Protein AF-A0AAE0HHA0-F1 (afdb_monomer_lite)

pLDDT: mean 81.24, std 19.61, range [31.59, 98.75]

InterPro domains:
  IPR058334 Domain of unknown function DUF8021 [PF26061] (193-308)

Radius of gyration: 25.65 Å; chains: 1; bounding box: 75×107×53 Å

Secondary structure (DSSP, 8-state):
-----PPPPPP------PPP--------PPPHHHHHHHHHHHHHHHHH----GGG--GGG--TT-EEEETTEEE----TTS-----SSSSS--TTSS-EEEEEEEEEEETTTTEEEEEEEEEETTTTTTTPPPEEEEEEEEEEEETTTEEEEEEEEEEEEETTBTTB-TT--HHHHHHHHHTS--PPPPTTTPPPHHHHHHHHHHHHHHHTT--PPPSSS-SSS----EEEEEEEEETTEEE--STT--TTTT----SS---EEEEEEEEETTTTEEEEEEEEGGGTTEEEEEEEEEETTEEEEEEEEEPPPPP----

Sequence (318 aa):
MHRLITPLTLPLLILLLHPLPTHAQQQQRCQWATLRSATDSVLETLQTGLRSTTTLPAIFSSPDLAYTYNGTPLPLPLAGSGSAANSSGSGSSVLAAPLAISVAHSVVDQDRCAAFIKAVGYPAEEAQTAGGVVVVGAQVWYNYTASVGATVRRMDVVVAAEGGWNMPVGLDGEVLVGLVEGEDWGALSRAVQDGRAVLEGVAGGYLDLLGGGSGGDGDGGGNGTGVVWGRPCARLEGSVYTAVGETESCEMGLEISENGEGITERQFVVDESVGSVSVLARDGRHGGSPTLFEFRVVKGALRYVHQFAAKALAETDD

Structure (mmCIF, N/CA/C/O backbone):
data_AF-A0AAE0HHA0-F1
#
_entry.id   AF-A0AAE0HHA0-F1
#
loop_
_atom_site.group_PDB
_atom_site.id
_atom_site.type_symbol
_atom_site.label_atom_id
_atom_site.label_alt_id
_atom_site.label_comp_id
_atom_site.label_asym_id
_atom_site.label_entity_id
_atom_site.label_seq_id
_atom_site.pdbx_PDB_ins_code
_atom_site.Cartn_x
_atom_site.Cartn_y
_atom_site.Cartn_z
_atom_site.occupancy
_atom_site.B_iso_or_equiv
_atom_site.auth_seq_id
_atom_site.auth_comp_id
_atom_site.auth_asym_id
_atom_site.auth_atom_id
_atom_site.pdbx_PDB_model_num
ATOM 1 N N . MET A 1 1 ? 54.498 -79.065 28.495 1.00 46.72 1 MET A N 1
ATOM 2 C CA . MET A 1 1 ? 54.681 -77.627 28.205 1.00 46.72 1 MET A CA 1
ATOM 3 C C . MET A 1 1 ? 53.349 -77.075 27.711 1.00 46.72 1 MET A C 1
ATOM 5 O O . MET A 1 1 ? 53.060 -77.169 26.530 1.00 46.72 1 MET A O 1
ATOM 9 N N . HIS A 1 2 ? 52.496 -76.611 28.628 1.00 40.56 2 HIS A N 1
ATOM 10 C CA . HIS A 1 2 ? 51.183 -76.036 28.316 1.00 40.56 2 HIS A CA 1
ATOM 11 C C . HIS A 1 2 ? 51.329 -74.510 28.286 1.00 40.56 2 HIS A C 1
ATOM 13 O O . HIS A 1 2 ? 51.639 -73.916 29.316 1.00 40.56 2 HIS A O 1
ATOM 19 N N . ARG A 1 3 ? 51.166 -73.881 27.116 1.00 49.28 3 ARG A N 1
ATOM 20 C CA . ARG A 1 3 ? 51.086 -72.417 26.996 1.00 49.28 3 ARG A CA 1
ATOM 21 C C . ARG A 1 3 ? 49.617 -72.004 26.943 1.00 49.28 3 ARG A C 1
ATOM 23 O O . ARG A 1 3 ? 48.905 -72.378 26.018 1.00 49.28 3 ARG A O 1
ATOM 30 N N . LEU A 1 4 ? 49.202 -71.257 27.964 1.00 46.34 4 LEU A N 1
ATOM 31 C CA . LEU A 1 4 ? 47.932 -70.541 28.044 1.00 46.34 4 LEU A CA 1
ATOM 32 C C . LEU A 1 4 ? 47.894 -69.419 26.995 1.00 46.34 4 LEU A C 1
ATOM 34 O O . LEU A 1 4 ? 48.856 -68.662 26.872 1.00 46.34 4 LEU A O 1
ATOM 38 N N . ILE A 1 5 ? 46.776 -69.307 26.278 1.00 58.56 5 ILE A N 1
ATOM 39 C CA . ILE A 1 5 ? 46.435 -68.165 25.422 1.00 58.56 5 ILE A CA 1
ATOM 40 C C . ILE A 1 5 ? 45.355 -67.371 26.162 1.00 58.56 5 ILE A C 1
ATOM 42 O O . ILE A 1 5 ? 44.269 -67.884 26.423 1.00 58.56 5 ILE A O 1
ATOM 46 N N . THR A 1 6 ? 45.678 -66.138 26.540 1.00 52.06 6 THR A N 1
ATOM 47 C CA . THR A 1 6 ? 44.767 -65.150 27.131 1.00 52.06 6 THR A CA 1
ATOM 48 C C . THR A 1 6 ? 43.892 -64.508 26.044 1.00 52.06 6 THR A C 1
ATOM 50 O O . THR A 1 6 ? 44.420 -64.160 24.986 1.00 52.06 6 THR A O 1
ATOM 53 N N . PRO A 1 7 ? 42.579 -64.306 26.269 1.00 53.81 7 PRO A N 1
ATOM 54 C CA . PRO A 1 7 ? 41.719 -63.601 25.325 1.00 53.81 7 PRO A CA 1
ATOM 55 C C . PRO A 1 7 ? 41.860 -62.077 25.466 1.00 53.81 7 PRO A C 1
ATOM 57 O O . PRO A 1 7 ? 41.869 -61.527 26.567 1.00 53.81 7 PRO A O 1
ATOM 60 N N . LEU A 1 8 ? 41.963 -61.414 24.316 1.00 55.28 8 LEU A N 1
ATOM 61 C CA . LEU A 1 8 ? 42.028 -59.967 24.136 1.00 55.28 8 LEU A CA 1
ATOM 62 C C . LEU A 1 8 ? 40.626 -59.361 24.334 1.00 55.28 8 LEU A C 1
ATOM 64 O O . LEU A 1 8 ? 39.701 -59.687 23.591 1.00 55.28 8 LEU A O 1
ATOM 68 N N . THR A 1 9 ? 40.452 -58.495 25.330 1.00 52.69 9 THR A N 1
ATOM 69 C CA . THR A 1 9 ? 39.213 -57.739 25.558 1.00 52.69 9 THR A CA 1
ATOM 70 C C . THR A 1 9 ? 39.177 -56.493 24.669 1.00 52.69 9 THR A C 1
ATOM 72 O O . THR A 1 9 ? 40.051 -55.632 24.739 1.00 52.69 9 THR A O 1
ATOM 75 N N . LEU A 1 10 ? 38.155 -56.401 23.816 1.00 49.53 10 LEU A N 1
ATOM 76 C CA . LEU A 1 10 ? 37.871 -55.240 22.969 1.00 49.53 10 LEU A CA 1
ATOM 77 C C . LEU A 1 10 ? 37.098 -54.186 23.793 1.00 49.53 10 LEU A C 1
ATOM 79 O O . LEU A 1 10 ? 36.121 -54.557 24.448 1.00 49.53 10 LEU A O 1
ATOM 83 N N . PRO A 1 11 ? 37.477 -52.894 23.789 1.00 52.50 11 PRO A N 1
ATOM 84 C CA . PRO A 1 11 ? 36.736 -51.873 24.519 1.00 52.50 11 PRO A CA 1
ATOM 85 C C . PRO A 1 11 ? 35.438 -51.516 23.781 1.00 52.50 11 PRO A C 1
ATOM 87 O O . PRO A 1 11 ? 35.431 -51.241 22.582 1.00 52.50 11 PRO A O 1
ATOM 90 N N . LEU A 1 12 ? 34.332 -51.522 24.525 1.00 51.28 12 LEU A N 1
ATOM 91 C CA . LEU A 1 12 ? 32.999 -51.138 24.068 1.00 51.28 12 LEU A CA 1
ATOM 92 C C . LEU A 1 12 ? 32.941 -49.606 23.904 1.00 51.28 12 LEU A C 1
ATOM 94 O O . LEU A 1 12 ? 32.923 -48.870 24.890 1.00 51.28 12 LEU A O 1
ATOM 98 N N . LEU A 1 13 ? 32.943 -49.123 22.661 1.00 49.16 13 LEU A N 1
ATOM 99 C CA . LEU A 1 13 ? 32.785 -47.705 22.331 1.00 49.16 13 LEU A CA 1
ATOM 100 C C . LEU A 1 13 ? 31.301 -47.319 22.484 1.00 49.16 13 LEU A C 1
ATOM 102 O O . LEU A 1 13 ? 30.467 -47.686 21.657 1.00 49.16 13 LEU A O 1
ATOM 106 N N . ILE A 1 14 ? 30.958 -46.609 23.560 1.00 54.38 14 ILE A N 1
ATOM 107 C CA . ILE A 1 14 ? 29.605 -46.082 23.789 1.00 54.38 14 ILE A CA 1
ATOM 108 C C . ILE A 1 14 ? 29.403 -44.865 22.873 1.00 54.38 14 ILE A C 1
ATOM 110 O O . ILE A 1 14 ? 29.933 -43.785 23.127 1.00 54.38 14 ILE A O 1
ATOM 114 N N . LEU A 1 15 ? 28.642 -45.047 21.792 1.00 53.19 15 LEU A N 1
ATOM 115 C CA . LEU A 1 15 ? 28.141 -43.967 20.940 1.00 53.19 15 LEU A CA 1
ATOM 116 C C . LEU A 1 15 ? 27.105 -43.144 21.724 1.00 53.19 15 LEU A C 1
ATOM 118 O O . LEU A 1 15 ? 25.979 -43.587 21.945 1.00 53.19 15 LEU A O 1
ATOM 122 N N . LEU A 1 16 ? 27.491 -41.938 22.143 1.00 55.50 16 LEU A N 1
ATOM 123 C CA . LEU A 1 16 ? 26.578 -40.921 22.666 1.00 55.50 16 LEU A CA 1
ATOM 124 C C . LEU A 1 16 ? 25.669 -40.433 21.525 1.00 55.50 16 LEU A C 1
ATOM 126 O O . LEU A 1 16 ? 26.039 -39.551 20.747 1.00 55.50 16 LEU A O 1
ATOM 130 N N . LEU A 1 17 ? 24.479 -41.026 21.417 1.00 52.91 17 LEU A N 1
ATOM 131 C CA . LEU A 1 17 ? 23.370 -40.511 20.613 1.00 52.91 17 LEU A CA 1
ATOM 132 C C . LEU A 1 17 ? 22.975 -39.138 21.167 1.00 52.91 17 LEU A C 1
ATOM 134 O O . LEU A 1 17 ? 22.308 -39.036 22.194 1.00 52.91 17 LEU A O 1
ATOM 138 N N . HIS A 1 18 ? 23.419 -38.079 20.496 1.00 51.31 18 HIS A N 1
ATOM 139 C CA . HIS A 1 18 ? 22.927 -36.735 20.760 1.00 51.31 18 HIS A CA 1
ATOM 140 C C . HIS A 1 18 ? 21.478 -36.676 20.257 1.00 51.31 18 HIS A C 1
ATOM 142 O O . HIS A 1 18 ? 21.235 -37.081 19.114 1.00 51.31 18 HIS A O 1
ATOM 148 N N . PRO A 1 19 ? 20.506 -36.221 21.067 1.00 51.19 19 PRO A N 1
ATOM 149 C CA . PRO A 1 19 ? 19.152 -36.024 20.579 1.00 51.19 19 PRO A CA 1
ATOM 150 C C . PRO A 1 19 ? 19.197 -35.029 19.416 1.00 51.19 19 PRO A C 1
ATOM 152 O O . PRO A 1 19 ? 19.679 -33.905 19.562 1.00 51.19 19 PRO A O 1
ATOM 155 N N . LEU A 1 20 ? 18.728 -35.473 18.247 1.00 53.22 20 LEU A N 1
ATOM 156 C CA . LEU A 1 20 ? 18.452 -34.601 17.109 1.00 53.22 20 LEU A CA 1
ATOM 157 C C . LEU A 1 20 ? 17.571 -33.442 17.602 1.00 53.22 20 LEU A C 1
ATOM 159 O O . LEU A 1 20 ? 16.625 -33.706 18.350 1.00 53.22 20 LEU A O 1
ATOM 163 N N . PRO A 1 21 ? 17.850 -32.186 17.212 1.00 47.16 21 PRO A N 1
ATOM 164 C CA . PRO A 1 21 ? 17.032 -31.052 17.612 1.00 47.16 21 PRO A CA 1
ATOM 165 C C . PRO A 1 21 ? 15.585 -31.302 17.179 1.00 47.16 21 PRO A C 1
ATOM 167 O O . PRO A 1 21 ? 15.250 -31.331 15.994 1.00 47.16 21 PRO A O 1
ATOM 170 N N . THR A 1 22 ? 14.724 -31.546 18.162 1.00 48.06 22 THR A N 1
ATOM 171 C CA . THR A 1 22 ? 13.291 -31.717 17.975 1.00 48.06 22 THR A CA 1
ATOM 172 C C . THR A 1 22 ? 12.699 -30.387 17.539 1.00 48.06 22 THR A C 1
ATOM 174 O O . THR A 1 22 ? 12.653 -29.449 18.324 1.00 48.06 22 THR A O 1
ATOM 177 N N . HIS A 1 23 ? 12.253 -30.352 16.285 1.00 45.56 23 HIS A N 1
ATOM 178 C CA . HIS A 1 23 ? 11.240 -29.448 15.740 1.00 45.56 23 HIS A CA 1
ATOM 179 C C . HIS A 1 23 ? 11.532 -27.960 15.969 1.00 45.56 23 HIS A C 1
ATOM 181 O O . HIS A 1 23 ? 11.107 -27.361 16.955 1.00 45.56 23 HIS A O 1
ATOM 187 N N . ALA A 1 24 ? 12.163 -27.332 14.971 1.00 47.84 24 ALA A N 1
ATOM 188 C CA . ALA A 1 24 ? 11.900 -25.925 14.705 1.00 47.84 24 ALA A CA 1
ATOM 189 C C . ALA A 1 24 ? 10.375 -25.740 14.734 1.00 47.84 24 ALA A C 1
ATOM 191 O O . ALA A 1 24 ? 9.669 -26.396 13.963 1.00 47.84 24 ALA A O 1
ATOM 192 N N . GLN A 1 25 ? 9.865 -24.931 15.665 1.00 44.22 25 GLN A N 1
ATOM 193 C CA . GLN A 1 25 ? 8.471 -24.512 15.639 1.00 44.22 25 GLN A CA 1
ATOM 194 C C . GLN A 1 25 ? 8.260 -23.826 14.290 1.00 44.22 25 GLN A C 1
ATOM 196 O O . GLN A 1 25 ? 8.660 -22.680 14.106 1.00 44.22 25 GLN A O 1
ATOM 201 N N . GLN A 1 26 ? 7.694 -24.550 13.321 1.00 52.25 26 GLN A N 1
ATOM 202 C CA . GLN A 1 26 ? 7.144 -23.940 12.125 1.00 52.25 26 GLN A CA 1
ATOM 203 C C . GLN A 1 26 ? 6.127 -22.929 12.633 1.00 52.25 26 GLN A C 1
ATOM 205 O O . GLN A 1 26 ? 5.103 -23.307 13.204 1.00 52.25 26 GLN A O 1
ATOM 210 N N . GLN A 1 27 ? 6.467 -21.649 12.503 1.00 59.03 27 GLN A N 1
ATOM 211 C CA . GLN A 1 27 ? 5.572 -20.555 12.821 1.00 59.03 27 GLN A CA 1
ATOM 212 C C . GLN A 1 27 ? 4.271 -20.836 12.067 1.00 59.03 27 GLN A C 1
ATOM 214 O O . GLN A 1 27 ? 4.282 -21.016 10.847 1.00 59.03 27 GLN A O 1
ATOM 219 N N . GLN A 1 28 ? 3.180 -21.031 12.808 1.00 69.94 28 GLN A N 1
ATOM 220 C CA . GLN A 1 28 ? 1.920 -21.454 12.216 1.00 69.94 28 GLN A CA 1
ATOM 221 C C . GLN A 1 28 ? 1.485 -20.382 11.218 1.00 69.94 28 GLN A C 1
ATOM 223 O O . GLN A 1 28 ? 1.172 -19.262 11.618 1.00 69.94 28 GLN A O 1
ATOM 228 N N . ARG A 1 29 ? 1.478 -20.725 9.924 1.00 90.56 29 ARG A N 1
ATOM 229 C CA . ARG A 1 29 ? 0.992 -19.820 8.879 1.00 90.56 29 ARG A CA 1
ATOM 230 C C . ARG A 1 29 ? -0.461 -19.468 9.169 1.00 90.56 29 ARG A C 1
ATOM 232 O O . ARG A 1 29 ? -1.274 -20.345 9.483 1.00 90.56 29 ARG A O 1
ATOM 239 N N . CYS A 1 30 ? -0.787 -18.195 9.032 1.00 94.88 30 CYS A N 1
ATOM 240 C CA . CYS A 1 30 ? -2.150 -17.723 9.145 1.00 94.88 30 CYS A CA 1
ATOM 241 C C . CYS A 1 30 ? -3.027 -18.310 8.034 1.00 94.88 30 CYS A C 1
ATOM 243 O O . CYS A 1 30 ? -2.610 -18.432 6.879 1.00 94.88 30 CYS A O 1
ATOM 245 N N . GLN A 1 31 ? -4.259 -18.692 8.377 1.00 95.12 31 GLN A N 1
ATOM 246 C CA . GLN A 1 31 ? -5.210 -19.185 7.384 1.00 95.12 31 GLN A CA 1
ATOM 247 C C . GLN A 1 31 ? -5.639 -18.044 6.463 1.00 95.12 31 GLN A C 1
ATOM 249 O O . GLN A 1 31 ? -6.138 -17.022 6.930 1.00 95.12 31 GLN A O 1
ATOM 254 N N . TRP A 1 32 ? -5.482 -18.256 5.154 1.00 94.81 32 TRP A N 1
ATOM 255 C CA . TRP A 1 32 ? -5.806 -17.266 4.127 1.00 94.81 32 TRP A CA 1
ATOM 256 C C . TRP A 1 32 ? -7.234 -16.729 4.268 1.00 94.81 32 TRP A C 1
ATOM 258 O O . TRP A 1 32 ? -7.426 -15.521 4.324 1.00 94.81 32 TRP A O 1
ATOM 268 N N . ALA A 1 33 ? -8.225 -17.618 4.410 1.00 95.75 33 ALA A N 1
ATOM 269 C CA . ALA A 1 33 ? -9.634 -17.226 4.506 1.00 95.75 33 ALA A CA 1
ATOM 270 C C . ALA A 1 33 ? -9.917 -16.348 5.735 1.00 95.75 33 ALA A C 1
ATOM 272 O O . ALA A 1 33 ? -10.679 -15.388 5.650 1.00 95.75 33 ALA A O 1
ATOM 273 N N . THR A 1 34 ? -9.264 -16.641 6.862 1.00 96.25 34 THR A N 1
ATOM 274 C CA . THR A 1 34 ? -9.402 -15.859 8.095 1.00 96.25 34 THR A CA 1
ATOM 275 C C . THR A 1 34 ? -8.777 -14.477 7.954 1.00 96.25 34 THR A C 1
ATOM 277 O O . THR A 1 34 ? -9.400 -13.494 8.346 1.00 96.25 34 THR A O 1
ATOM 280 N N . LEU A 1 35 ? -7.575 -14.383 7.368 1.00 96.75 35 LEU A N 1
ATOM 281 C CA . LEU A 1 35 ? -6.959 -13.085 7.083 1.00 96.75 35 LEU A CA 1
ATOM 282 C C . LEU A 1 35 ? -7.813 -12.284 6.108 1.00 96.75 35 LEU A C 1
ATOM 284 O O . LEU A 1 35 ? -8.117 -11.136 6.399 1.00 96.75 35 LEU A O 1
ATOM 288 N N . ARG A 1 36 ? -8.268 -12.902 5.012 1.00 97.12 36 ARG A N 1
ATOM 289 C CA . ARG A 1 36 ? -9.107 -12.245 4.009 1.00 97.12 36 ARG A CA 1
ATOM 290 C C . ARG A 1 36 ? -10.373 -11.669 4.631 1.00 97.12 36 ARG A C 1
ATOM 292 O O . ARG A 1 36 ? -10.630 -10.484 4.466 1.00 97.12 36 ARG A O 1
ATOM 299 N N . SER A 1 37 ? -11.097 -12.469 5.415 1.00 97.19 37 SER A N 1
ATOM 300 C CA . SER A 1 37 ? -12.296 -12.003 6.116 1.00 97.19 37 SER A CA 1
ATOM 301 C C . SER A 1 37 ? -11.998 -10.840 7.067 1.00 97.19 37 SER A C 1
ATOM 303 O O . SER A 1 37 ? -12.781 -9.898 7.128 1.00 97.19 37 SER A O 1
ATOM 305 N N . ALA A 1 38 ? -10.876 -10.871 7.795 1.00 97.31 38 ALA A N 1
ATOM 306 C CA . ALA A 1 38 ? -10.490 -9.773 8.678 1.00 97.31 38 ALA A CA 1
ATOM 307 C C . ALA A 1 38 ? -10.070 -8.513 7.900 1.00 97.31 38 ALA A C 1
ATOM 309 O O . ALA A 1 38 ? -10.363 -7.401 8.330 1.00 97.31 38 ALA A O 1
ATOM 310 N N . THR A 1 39 ? -9.402 -8.665 6.755 1.00 97.94 39 THR A N 1
ATOM 311 C CA . THR A 1 39 ? -9.054 -7.567 5.841 1.00 97.94 39 THR A CA 1
ATOM 312 C C . THR A 1 39 ? -10.301 -6.931 5.233 1.00 97.94 39 THR A C 1
ATOM 314 O O . THR A 1 39 ? -10.390 -5.706 5.199 1.00 97.94 39 THR A O 1
ATOM 317 N N . ASP A 1 40 ? -11.292 -7.731 4.838 1.00 97.44 40 ASP A N 1
ATOM 318 C CA . ASP A 1 40 ? -12.574 -7.235 4.328 1.00 97.44 40 ASP A CA 1
ATOM 319 C C . ASP A 1 40 ? -13.323 -6.425 5.399 1.00 97.44 40 ASP A C 1
ATOM 321 O O . ASP A 1 40 ? -13.837 -5.352 5.101 1.00 97.44 40 ASP A O 1
ATOM 325 N N . SER A 1 41 ? -13.289 -6.848 6.670 1.00 96.69 41 SER A N 1
ATOM 326 C CA . SER A 1 41 ? -13.850 -6.057 7.778 1.00 96.69 41 SER A CA 1
ATOM 327 C C . SER A 1 41 ? -13.122 -4.724 8.014 1.00 96.69 41 SER A C 1
ATOM 329 O O . SER A 1 41 ? -13.752 -3.744 8.415 1.00 96.69 41 SER A O 1
ATOM 331 N N . VAL A 1 42 ? -11.807 -4.645 7.766 1.00 96.44 42 VAL A N 1
ATOM 332 C CA . VAL A 1 42 ? -11.080 -3.359 7.805 1.00 96.44 42 VAL A CA 1
ATOM 333 C C . VAL A 1 42 ? -11.521 -2.461 6.649 1.00 96.44 42 VAL A C 1
ATOM 335 O O . VAL A 1 42 ? -11.752 -1.272 6.860 1.00 96.44 42 VAL A O 1
ATOM 338 N N . LEU A 1 43 ? -11.674 -3.018 5.446 1.00 96.38 43 LEU A N 1
ATOM 339 C CA . LEU A 1 43 ? -12.146 -2.271 4.281 1.00 96.38 43 LEU A CA 1
ATOM 340 C C . LEU A 1 43 ? -13.576 -1.747 4.481 1.00 96.38 43 LEU A C 1
ATOM 342 O O . LEU A 1 43 ? -13.834 -0.575 4.223 1.00 96.38 43 LEU A O 1
ATOM 346 N N . GLU A 1 44 ? -14.479 -2.568 5.018 1.00 94.75 44 GLU A N 1
ATOM 347 C CA . GLU A 1 44 ? -15.833 -2.146 5.396 1.00 94.75 44 GLU A CA 1
ATOM 348 C C . GLU A 1 44 ? -15.789 -1.014 6.432 1.00 94.75 44 GLU A C 1
ATOM 350 O O . GLU A 1 44 ? -16.507 -0.025 6.313 1.00 94.75 44 GLU A O 1
ATOM 355 N N . THR A 1 45 ? -14.871 -1.095 7.400 1.00 92.94 45 THR A N 1
ATOM 356 C CA . THR A 1 45 ? -14.686 -0.032 8.399 1.00 92.94 45 THR A CA 1
ATOM 357 C C . THR A 1 45 ? -14.245 1.288 7.763 1.00 92.94 45 THR A C 1
ATOM 359 O O . THR A 1 45 ? -14.733 2.341 8.173 1.00 92.94 45 THR A O 1
ATOM 362 N N . LEU A 1 46 ? -13.370 1.261 6.749 1.00 91.56 46 LEU A N 1
ATOM 363 C CA . LEU A 1 46 ? -13.021 2.459 5.971 1.00 91.56 46 LEU A CA 1
ATOM 364 C C . LEU A 1 46 ? -14.253 3.029 5.252 1.00 91.56 46 LEU A C 1
ATOM 366 O O . LEU A 1 46 ? -14.441 4.241 5.217 1.00 91.56 46 LEU A O 1
ATOM 370 N N . GLN A 1 47 ? -15.126 2.169 4.722 1.00 91.44 47 GLN A N 1
ATOM 371 C CA . GLN A 1 47 ? -16.338 2.604 4.025 1.00 91.44 47 GLN A CA 1
ATOM 372 C C . GLN A 1 47 ? -17.374 3.226 4.960 1.00 91.44 47 GLN A C 1
ATOM 374 O O . GLN A 1 47 ? -18.038 4.187 4.581 1.00 91.44 47 GLN A O 1
ATOM 379 N N . THR A 1 48 ? -17.537 2.702 6.176 1.00 88.56 48 THR A N 1
ATOM 380 C CA . THR A 1 48 ? -18.612 3.127 7.090 1.00 88.56 48 THR A CA 1
ATOM 381 C C . THR A 1 48 ? -18.180 4.142 8.148 1.00 88.56 48 THR A C 1
ATOM 383 O O . THR A 1 48 ? -19.041 4.822 8.726 1.00 88.56 48 THR A O 1
ATOM 386 N N . GLY A 1 49 ? -16.876 4.224 8.422 1.00 86.62 49 GLY A N 1
ATOM 387 C CA . GLY A 1 49 ? -16.292 4.921 9.567 1.00 86.62 49 GLY A CA 1
ATOM 388 C C . GLY A 1 49 ? -16.555 4.215 10.908 1.00 86.62 49 GLY A C 1
ATOM 389 O O . GLY A 1 49 ? -17.507 3.444 11.064 1.00 86.62 49 GLY A O 1
ATOM 390 N N . LEU A 1 50 ? -15.728 4.511 11.913 1.00 83.00 50 LEU A N 1
ATOM 391 C CA . LEU A 1 50 ? -15.868 4.065 13.300 1.00 83.00 50 LEU A CA 1
ATOM 392 C C . LEU A 1 50 ? -16.757 5.036 14.085 1.00 83.00 50 LEU A C 1
ATOM 394 O O . LEU A 1 50 ? -16.334 6.104 14.524 1.00 83.00 50 LEU A O 1
ATOM 398 N N . ARG A 1 51 ? -18.019 4.645 14.288 1.00 67.62 51 ARG A N 1
ATOM 399 C CA . ARG A 1 51 ? -19.063 5.529 14.839 1.00 67.62 51 ARG A CA 1
ATOM 400 C C . ARG A 1 51 ? -19.366 5.373 16.329 1.00 67.62 51 ARG A C 1
ATOM 402 O O . ARG A 1 51 ? -20.189 6.129 16.830 1.00 67.62 51 ARG A O 1
ATOM 409 N N . SER A 1 52 ? -18.785 4.401 17.035 1.00 67.12 52 SER A N 1
ATOM 410 C CA . SER A 1 52 ? -18.945 4.219 18.491 1.00 67.12 52 SER A CA 1
ATOM 411 C C . SER A 1 52 ? -18.093 3.047 18.995 1.00 67.12 52 SER A C 1
ATOM 413 O O . SER A 1 52 ? -17.872 2.081 18.266 1.00 67.12 52 SER A O 1
ATOM 415 N N . THR A 1 53 ? -17.696 3.070 20.273 1.00 64.56 53 THR A N 1
ATOM 416 C CA . THR A 1 53 ? -17.110 1.910 20.975 1.00 64.56 53 THR A CA 1
ATOM 417 C C . THR A 1 53 ? -18.078 0.737 21.098 1.00 64.56 53 THR A C 1
ATOM 419 O O . THR A 1 53 ? -17.650 -0.412 21.119 1.00 64.56 53 THR A O 1
ATOM 422 N N . THR A 1 54 ? -19.385 1.004 21.152 1.00 65.06 54 THR A N 1
ATOM 423 C CA . THR A 1 54 ? -20.422 -0.039 21.241 1.00 65.06 54 THR A CA 1
ATOM 424 C C . THR A 1 54 ? -20.629 -0.793 19.929 1.00 65.06 54 THR A C 1
ATOM 426 O O . THR A 1 54 ? -21.252 -1.851 19.930 1.00 65.06 54 THR A O 1
ATOM 429 N N . THR A 1 55 ? -20.102 -0.266 18.823 1.00 71.25 55 THR A N 1
ATOM 430 C CA . THR A 1 55 ? -20.180 -0.856 17.481 1.00 71.25 55 THR A CA 1
ATOM 431 C C . THR A 1 55 ? -18.794 -1.126 16.896 1.00 71.25 55 THR A C 1
ATOM 433 O O . THR A 1 55 ? -18.675 -1.272 15.683 1.00 71.25 55 THR A O 1
ATOM 436 N N . LEU A 1 56 ? -17.740 -1.154 17.724 1.00 82.25 56 LEU A N 1
ATOM 437 C CA . LEU A 1 56 ? -16.386 -1.448 17.260 1.00 82.25 56 LEU A CA 1
ATOM 438 C C . LEU A 1 56 ? -16.345 -2.895 16.734 1.00 82.25 56 LEU A C 1
ATOM 440 O O . LEU A 1 56 ? -16.652 -3.814 17.502 1.00 82.25 56 LEU A O 1
ATOM 444 N N . PRO A 1 57 ? -15.979 -3.129 15.459 1.00 89.19 57 PRO A N 1
ATOM 445 C CA . PRO A 1 57 ? -15.891 -4.483 14.933 1.00 89.19 57 PRO A CA 1
ATOM 446 C C . PRO A 1 57 ? -14.930 -5.328 15.771 1.00 89.19 57 PRO A C 1
ATOM 448 O O . PRO A 1 57 ? -13.865 -4.854 16.167 1.00 89.19 57 PRO A O 1
ATOM 451 N N . ALA A 1 58 ? -15.284 -6.593 16.016 1.00 90.38 58 ALA A N 1
ATOM 452 C CA . ALA A 1 58 ? -14.514 -7.487 16.889 1.00 90.38 58 ALA A CA 1
ATOM 453 C C . ALA A 1 58 ? -13.043 -7.635 16.459 1.00 90.38 58 ALA A C 1
ATOM 455 O O . ALA A 1 58 ? -12.174 -7.865 17.293 1.00 90.38 58 ALA A O 1
ATOM 456 N N . ILE A 1 59 ? -12.736 -7.431 15.175 1.00 93.38 59 ILE A N 1
ATOM 457 C CA . ILE A 1 59 ? -11.358 -7.418 14.681 1.00 93.38 59 ILE A CA 1
ATOM 458 C C . ILE A 1 59 ? -10.490 -6.337 15.349 1.00 93.38 59 ILE A C 1
ATOM 460 O O . ILE A 1 59 ? -9.293 -6.541 15.472 1.00 93.38 59 ILE A O 1
ATOM 464 N N . PHE A 1 60 ? -11.051 -5.231 15.844 1.00 92.75 60 PHE A N 1
ATOM 465 C CA . PHE A 1 60 ? -10.317 -4.166 16.542 1.00 92.75 60 PHE A CA 1
ATOM 466 C C . PHE A 1 60 ? -10.267 -4.363 18.068 1.00 92.75 60 PHE A C 1
ATOM 468 O O . PHE A 1 60 ? -9.858 -3.461 18.791 1.00 92.75 60 PHE A O 1
ATOM 475 N N . SER A 1 61 ? -10.664 -5.530 18.590 1.00 90.50 61 SER A N 1
ATOM 476 C CA . SER A 1 61 ? -10.732 -5.781 20.038 1.00 90.50 61 SER A CA 1
ATOM 477 C C . SER A 1 61 ? -9.390 -6.142 20.688 1.00 90.50 61 SER A C 1
ATOM 479 O O . SER A 1 61 ? -9.371 -6.574 21.842 1.00 90.50 61 SER A O 1
ATOM 481 N N . SER A 1 62 ? -8.273 -6.063 19.958 1.00 90.88 62 SER A N 1
ATOM 482 C CA . SER A 1 62 ? -6.956 -6.364 20.524 1.00 90.88 62 SER A CA 1
ATOM 483 C C . SER A 1 62 ? -6.585 -5.307 21.573 1.00 90.88 62 SER A C 1
ATOM 485 O O . SER A 1 62 ? -6.636 -4.117 21.259 1.00 90.88 62 SER A O 1
ATOM 487 N N . PRO A 1 63 ? -6.170 -5.702 22.791 1.00 86.88 63 PRO A N 1
ATOM 488 C CA . PRO A 1 63 ? -5.784 -4.748 23.833 1.00 86.88 63 PRO A CA 1
ATOM 489 C C . PRO A 1 63 ? -4.518 -3.959 23.471 1.00 86.88 63 PRO A C 1
ATOM 491 O O . PRO A 1 63 ? -4.358 -2.827 23.914 1.00 86.88 63 PRO A O 1
ATOM 494 N N . ASP A 1 64 ? -3.658 -4.537 22.630 1.00 87.50 64 ASP A N 1
ATOM 495 C CA . ASP A 1 64 ? -2.378 -3.952 22.218 1.00 87.50 64 ASP A CA 1
ATOM 496 C C . ASP A 1 64 ? -2.452 -3.290 20.833 1.00 87.50 64 ASP A C 1
ATOM 498 O O . ASP A 1 64 ? -1.440 -3.180 20.141 1.00 87.50 64 ASP A O 1
ATOM 502 N N . LEU A 1 65 ? -3.653 -2.924 20.373 1.00 93.75 65 LEU A N 1
ATOM 503 C CA . LEU A 1 65 ? -3.822 -2.335 19.051 1.00 93.75 65 LEU A CA 1
ATOM 504 C C . LEU A 1 65 ? -3.097 -0.986 18.953 1.00 93.75 65 LEU A C 1
ATOM 506 O O . LEU A 1 65 ? -3.476 -0.014 19.603 1.00 93.75 65 LEU A O 1
ATOM 510 N N . ALA A 1 66 ? -2.094 -0.922 18.078 1.00 94.94 66 ALA A N 1
ATOM 511 C CA . ALA A 1 66 ? -1.425 0.314 17.690 1.00 94.94 66 ALA A CA 1
ATOM 512 C C . ALA A 1 66 ? -1.993 0.846 16.368 1.00 94.94 66 ALA A C 1
ATOM 514 O O . ALA A 1 66 ? -2.055 0.116 15.377 1.00 94.94 66 ALA A O 1
ATOM 515 N N . TYR A 1 67 ? -2.386 2.117 16.340 1.00 93.62 67 TYR A N 1
ATOM 516 C CA . TYR A 1 67 ? -2.858 2.782 15.131 1.00 93.62 67 TYR A CA 1
ATOM 517 C C . TYR A 1 67 ? -1.951 3.965 14.791 1.00 93.62 67 TYR A C 1
ATOM 519 O O . TYR A 1 67 ? -1.714 4.837 15.627 1.00 93.62 67 TYR A O 1
ATOM 527 N N . THR A 1 68 ? -1.451 3.990 13.560 1.00 93.00 68 THR A N 1
ATOM 528 C CA . THR A 1 68 ? -0.624 5.075 13.031 1.00 93.00 68 THR A CA 1
ATOM 529 C C . THR A 1 68 ? -1.307 5.644 11.800 1.00 93.00 68 THR A C 1
ATOM 531 O O . THR A 1 68 ? -1.638 4.903 10.877 1.00 93.00 68 THR A O 1
ATOM 534 N N . TYR A 1 69 ? -1.478 6.960 11.751 1.00 90.75 69 TYR A N 1
ATOM 535 C CA . TYR A 1 69 ? -2.036 7.668 10.605 1.00 90.75 69 TYR A CA 1
ATOM 536 C C . TYR A 1 69 ? -1.025 8.689 10.101 1.00 90.75 69 TYR A C 1
ATOM 538 O O . TYR A 1 69 ? -0.590 9.547 10.866 1.00 90.75 69 TYR A O 1
ATOM 546 N N . ASN A 1 70 ? -0.615 8.574 8.837 1.00 91.50 70 ASN A N 1
ATOM 547 C CA . ASN A 1 70 ? 0.424 9.406 8.227 1.00 91.50 70 ASN A CA 1
ATOM 548 C C . ASN A 1 70 ? 1.674 9.517 9.115 1.00 91.50 70 ASN A C 1
ATOM 550 O O . ASN A 1 70 ? 2.249 10.587 9.298 1.00 91.50 70 ASN A O 1
ATOM 554 N N . GLY A 1 71 ? 2.102 8.386 9.688 1.00 90.25 71 GLY A N 1
ATOM 555 C CA . GLY A 1 71 ? 3.297 8.304 10.534 1.00 90.25 71 GLY A CA 1
ATOM 556 C C . GLY A 1 71 ? 3.136 8.866 11.948 1.00 90.25 71 GLY A C 1
ATOM 557 O O . GLY A 1 71 ? 4.098 8.811 12.713 1.00 90.25 71 GLY A O 1
ATOM 558 N N . THR A 1 72 ? 1.954 9.371 12.310 1.00 89.12 72 THR A N 1
ATOM 559 C CA . THR A 1 72 ? 1.621 9.829 13.660 1.00 89.12 72 THR A CA 1
ATOM 560 C C . THR A 1 72 ? 0.831 8.746 14.398 1.00 89.12 72 THR A C 1
ATOM 562 O O . THR A 1 72 ? -0.249 8.365 13.936 1.00 89.12 72 THR A O 1
ATOM 565 N N . PRO A 1 73 ? 1.321 8.236 15.541 1.00 90.44 73 PRO A N 1
ATOM 566 C CA . PRO A 1 73 ? 0.532 7.360 16.399 1.00 90.44 73 PRO A CA 1
ATOM 567 C C . PRO A 1 73 ? -0.708 8.095 16.907 1.00 90.44 73 PRO A C 1
ATOM 569 O O . PRO A 1 73 ? -0.598 9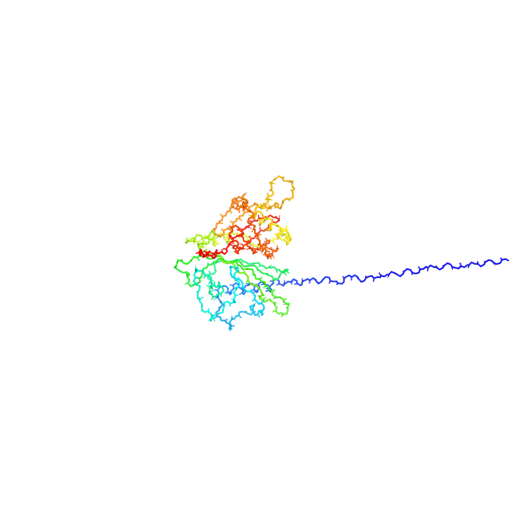.181 17.476 1.00 90.44 73 PRO A O 1
ATOM 572 N N . LEU A 1 74 ? -1.882 7.501 16.719 1.00 85.56 74 LEU A N 1
ATOM 573 C CA . LEU A 1 74 ? -3.156 8.041 17.177 1.00 85.56 74 LEU A CA 1
ATOM 574 C C . LEU A 1 74 ? -3.914 6.974 17.976 1.00 85.56 74 LEU A C 1
ATOM 576 O O . LEU A 1 74 ? -3.781 5.780 17.696 1.00 85.56 74 LEU A O 1
ATOM 580 N N . PRO A 1 75 ? -4.757 7.366 18.946 1.00 84.25 75 PRO A N 1
ATOM 581 C CA . PRO A 1 75 ? -5.783 6.454 19.429 1.00 84.25 75 PRO A CA 1
ATOM 582 C C . PRO A 1 75 ? -6.708 6.066 18.265 1.00 84.25 75 PRO A C 1
ATOM 584 O O . PRO A 1 75 ? -6.865 6.827 17.304 1.00 84.25 75 PRO A O 1
ATOM 587 N N . LEU A 1 76 ? -7.361 4.903 18.354 1.00 80.75 76 LEU A N 1
ATOM 588 C CA . LEU A 1 76 ? -8.444 4.600 17.421 1.00 80.75 76 LEU A CA 1
ATOM 589 C C . LEU A 1 76 ? -9.491 5.718 17.494 1.00 80.75 76 LEU A C 1
ATOM 591 O O . LEU A 1 76 ? -9.915 6.069 18.601 1.00 80.75 76 LEU A O 1
ATOM 595 N N . PRO A 1 77 ? -9.919 6.277 16.350 1.00 69.50 77 PRO A N 1
ATOM 596 C CA . PRO A 1 77 ? -10.981 7.261 16.357 1.00 69.50 77 PRO A CA 1
ATOM 597 C C . PRO A 1 77 ? -12.263 6.560 16.798 1.00 69.50 77 PRO A C 1
ATOM 599 O O . PRO A 1 77 ? -12.762 5.646 16.145 1.00 69.50 77 PRO A O 1
ATOM 602 N N . LEU A 1 78 ? -12.770 6.968 17.952 1.00 63.72 78 LEU A N 1
ATOM 603 C CA . LEU A 1 78 ? -14.033 6.510 18.500 1.00 63.72 78 LEU A CA 1
ATOM 604 C C . LEU A 1 78 ? -14.937 7.735 18.561 1.00 63.72 78 LEU A C 1
ATOM 606 O O . LEU A 1 78 ? -14.527 8.778 19.078 1.00 63.72 78 LEU A O 1
ATOM 610 N N . ALA A 1 79 ? -16.155 7.637 18.024 1.00 49.56 79 ALA A N 1
ATOM 611 C CA . ALA A 1 79 ? -17.090 8.755 18.078 1.00 49.56 79 ALA A CA 1
ATOM 612 C C . ALA A 1 79 ? -17.304 9.189 19.536 1.00 49.56 79 ALA A C 1
ATOM 614 O O . ALA A 1 79 ? -17.776 8.417 20.371 1.00 49.56 79 ALA A O 1
ATOM 615 N N . GLY A 1 80 ? -16.891 10.419 19.839 1.00 47.34 80 GLY A N 1
ATOM 616 C CA . GLY A 1 80 ? -16.860 10.959 21.196 1.00 47.34 80 GLY A CA 1
ATOM 617 C C . GLY A 1 80 ? -15.685 11.905 21.453 1.00 47.34 80 GLY A C 1
ATOM 618 O O . GLY A 1 80 ? -15.833 12.830 22.246 1.00 47.34 80 GLY A O 1
ATOM 619 N N . SER A 1 81 ? -14.558 11.758 20.742 1.00 45.88 81 SER A N 1
ATOM 620 C CA . SER A 1 81 ? -13.514 12.793 20.690 1.00 45.88 81 SER A CA 1
ATOM 621 C C . SER A 1 81 ? -13.709 13.630 19.427 1.00 45.88 81 SER A C 1
ATOM 623 O O . SER A 1 81 ? -13.324 13.220 18.336 1.00 45.88 81 SER A O 1
ATOM 625 N N . GLY A 1 82 ? -14.410 14.755 19.553 1.00 40.19 82 GLY A N 1
ATOM 626 C CA . GLY A 1 82 ? -14.826 15.575 18.417 1.00 40.19 82 GLY A CA 1
ATOM 627 C C . GLY A 1 82 ? -13.682 15.980 17.482 1.00 40.19 82 GLY A C 1
ATOM 628 O O . GLY A 1 82 ? -12.714 16.600 17.903 1.00 40.19 82 GLY A O 1
ATOM 629 N N . SER A 1 83 ? -13.816 15.640 16.205 1.00 38.72 83 SER A N 1
ATOM 630 C CA . SER A 1 83 ? -13.648 16.527 15.044 1.00 38.72 83 SER A CA 1
ATOM 631 C C . SER A 1 83 ? -13.836 15.684 13.781 1.00 38.72 83 SER A C 1
ATOM 633 O O . SER A 1 83 ? -13.094 14.738 13.527 1.00 38.72 83 SER A O 1
ATOM 635 N N . ALA A 1 84 ? -14.889 16.005 13.027 1.00 41.97 84 ALA A N 1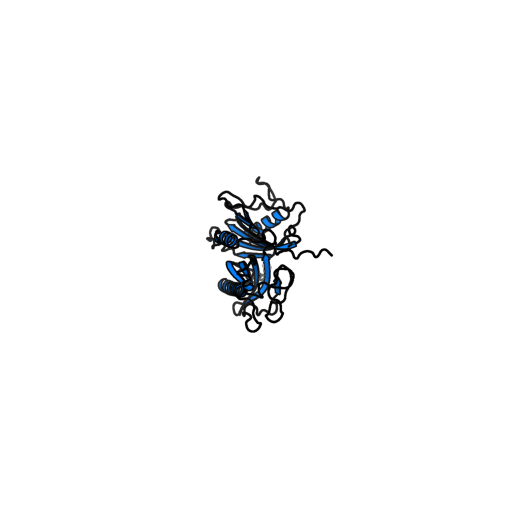
ATOM 636 C CA . ALA A 1 84 ? -15.055 15.553 11.653 1.00 41.97 84 ALA A CA 1
ATOM 637 C C . ALA A 1 84 ? -13.835 15.986 10.826 1.00 41.97 84 ALA A C 1
ATOM 639 O O . ALA A 1 84 ? -13.174 16.973 11.164 1.00 41.97 84 ALA A O 1
ATOM 640 N N . ALA A 1 85 ? -13.531 15.212 9.785 1.00 42.91 85 ALA A N 1
ATOM 641 C CA . ALA A 1 85 ? -12.421 15.438 8.875 1.00 42.91 85 ALA A CA 1
ATOM 642 C C . ALA A 1 85 ? -12.386 16.903 8.419 1.00 42.91 85 ALA A C 1
ATOM 644 O O . ALA A 1 85 ? -13.269 17.354 7.702 1.00 42.91 85 ALA A O 1
ATOM 645 N N . ASN A 1 86 ? -11.377 17.648 8.869 1.00 39.00 86 ASN A N 1
ATOM 646 C CA . ASN A 1 86 ? -11.043 18.935 8.283 1.00 39.00 86 ASN A CA 1
ATOM 647 C C . ASN A 1 86 ? -9.707 18.741 7.570 1.00 39.00 86 ASN A C 1
ATOM 649 O O . ASN A 1 86 ? -8.709 18.338 8.174 1.00 39.00 86 ASN A O 1
ATOM 653 N N . SER A 1 87 ? -9.741 18.955 6.263 1.00 44.16 87 SER A N 1
ATOM 654 C CA . SER A 1 87 ? -8.789 18.565 5.222 1.00 44.16 87 SER A CA 1
ATOM 655 C C . SER A 1 87 ? -7.464 19.350 5.230 1.00 44.16 87 SER A C 1
ATOM 657 O O . SER A 1 87 ? -6.846 19.592 4.192 1.00 44.16 87 SER A O 1
ATOM 659 N N . SER A 1 88 ? -6.955 19.710 6.410 1.00 37.59 88 SER A N 1
ATOM 660 C CA . SER A 1 88 ? -5.674 20.409 6.555 1.00 37.59 88 SER A CA 1
ATOM 661 C C . SER A 1 88 ? -5.171 20.392 8.005 1.00 37.59 88 SER A C 1
ATOM 663 O O . SER A 1 88 ? -5.533 21.258 8.797 1.00 37.59 88 SER A O 1
ATOM 665 N N . GLY A 1 89 ? -4.298 19.437 8.341 1.00 36.69 89 GLY A N 1
ATOM 666 C CA . GLY A 1 89 ? -3.466 19.478 9.553 1.00 36.69 89 GLY A CA 1
ATOM 667 C C . GLY A 1 89 ? -3.906 18.553 10.695 1.00 36.69 89 GLY A C 1
ATOM 668 O O . GLY A 1 89 ? -5.024 18.639 11.185 1.00 36.69 89 GLY A O 1
ATOM 669 N N . SER A 1 90 ? -2.988 17.667 11.102 1.00 37.81 90 SER A N 1
ATOM 670 C CA . SER A 1 90 ? -2.874 17.007 12.417 1.00 37.81 90 SER A CA 1
ATOM 671 C C . SER A 1 90 ? -4.171 16.847 13.234 1.00 37.81 90 SER A C 1
ATOM 673 O O . SER A 1 90 ? -4.477 17.676 14.088 1.00 37.81 90 SER A O 1
ATOM 675 N N . GLY A 1 91 ? -4.912 15.746 13.039 1.00 47.94 91 GLY A N 1
ATOM 676 C CA . GLY A 1 91 ? -5.908 15.329 14.041 1.00 47.94 91 GLY A CA 1
ATOM 677 C C . GLY A 1 91 ? -7.069 14.447 13.585 1.00 47.94 91 GLY A C 1
ATOM 678 O O . GLY A 1 91 ? -7.655 13.774 14.429 1.00 47.94 91 GLY A O 1
ATOM 679 N N . SER A 1 92 ? -7.399 14.388 12.291 1.00 64.38 92 SER A N 1
ATOM 680 C CA . SER A 1 92 ? -8.509 13.554 11.805 1.00 64.38 92 SER A CA 1
ATOM 681 C C . SER A 1 92 ? -8.006 12.313 11.063 1.00 64.38 92 SER A C 1
ATOM 683 O O . SER A 1 92 ? -7.141 12.381 10.194 1.00 64.38 92 SER A O 1
ATOM 685 N N . SER A 1 93 ? -8.520 11.153 11.468 1.00 77.25 93 SER A N 1
ATOM 686 C CA . SER A 1 93 ? -8.179 9.837 10.924 1.00 77.25 93 SER A CA 1
ATOM 687 C C . SER A 1 93 ? -9.194 9.427 9.857 1.00 77.25 93 SER A C 1
ATOM 689 O O . SER A 1 93 ? -10.391 9.631 10.052 1.00 77.25 93 SER A O 1
ATOM 691 N N . VAL A 1 94 ? -8.753 8.756 8.786 1.00 82.62 94 VAL A N 1
ATOM 692 C CA . VAL A 1 94 ? -9.658 8.208 7.751 1.00 82.62 94 VAL A CA 1
ATOM 693 C C . VAL A 1 94 ? -10.638 7.160 8.297 1.00 82.62 94 VAL A C 1
ATOM 695 O O . VAL A 1 94 ? -11.678 6.919 7.705 1.00 82.62 94 VAL A O 1
ATOM 698 N N . LEU A 1 95 ? -10.350 6.562 9.458 1.00 85.94 95 LEU A N 1
ATOM 699 C CA . LEU A 1 95 ? -11.277 5.644 10.126 1.00 85.94 95 LEU A CA 1
ATOM 700 C C . LEU A 1 95 ? -12.401 6.371 10.882 1.00 85.94 95 LEU A C 1
ATOM 702 O O . LEU A 1 95 ? -13.326 5.713 11.339 1.00 85.94 95 LEU A O 1
ATOM 706 N N . ALA A 1 96 ? -12.335 7.693 11.072 1.00 81.31 96 ALA A N 1
ATOM 707 C CA . ALA A 1 96 ? -13.319 8.434 11.867 1.00 81.31 96 ALA A CA 1
ATOM 708 C C . ALA A 1 96 ? -14.634 8.702 11.115 1.00 81.31 96 ALA A C 1
ATOM 710 O O . ALA A 1 96 ? -15.691 8.799 11.738 1.00 81.31 96 ALA A O 1
ATOM 711 N N . ALA A 1 97 ? -14.571 8.821 9.789 1.00 79.88 97 ALA A N 1
ATOM 712 C CA . ALA A 1 97 ? -15.704 9.150 8.933 1.00 79.88 97 ALA A CA 1
ATOM 713 C C . ALA A 1 97 ? -15.804 8.158 7.761 1.00 79.88 97 ALA A C 1
ATOM 715 O O . ALA A 1 97 ? -14.808 7.522 7.423 1.00 79.88 97 ALA A O 1
ATOM 716 N N . PRO A 1 98 ? -16.989 7.999 7.147 1.00 85.75 98 PRO A N 1
ATOM 717 C CA . PRO A 1 98 ? -17.157 7.118 5.996 1.00 85.75 98 PRO A CA 1
ATOM 718 C C . PRO A 1 98 ? -16.338 7.596 4.785 1.00 85.75 98 PRO A C 1
ATOM 720 O O . PRO A 1 98 ? -16.302 8.794 4.486 1.00 85.75 98 PRO A O 1
ATOM 723 N N . LEU A 1 99 ? -15.751 6.654 4.046 1.00 87.56 99 LEU A N 1
ATOM 724 C CA . LEU A 1 99 ? -15.097 6.887 2.759 1.00 87.56 99 LEU A CA 1
ATOM 725 C C . LEU A 1 99 ? -15.919 6.246 1.632 1.00 87.56 99 LEU A C 1
ATOM 727 O O . LEU A 1 99 ? -16.140 5.035 1.619 1.00 87.56 99 LEU A O 1
ATOM 731 N N . ALA A 1 100 ? -16.347 7.039 0.652 1.00 90.75 100 ALA A N 1
ATOM 732 C CA . ALA A 1 100 ? -16.946 6.527 -0.575 1.00 90.75 100 ALA A CA 1
ATOM 733 C C . ALA A 1 100 ? -15.840 5.935 -1.464 1.00 90.75 100 ALA A C 1
ATOM 735 O O . ALA A 1 100 ? -15.226 6.639 -2.264 1.00 90.75 100 ALA A O 1
ATOM 736 N N . ILE A 1 101 ? -15.536 4.651 -1.261 1.00 93.56 101 ILE A N 1
ATOM 737 C CA . ILE A 1 101 ? -14.507 3.919 -2.013 1.00 93.56 101 ILE A CA 1
ATOM 738 C C . ILE A 1 101 ? -15.031 3.576 -3.410 1.00 93.56 101 ILE A C 1
ATOM 740 O O . ILE A 1 101 ? -16.038 2.879 -3.529 1.00 93.56 101 ILE A O 1
ATOM 744 N N . SER A 1 102 ? -14.311 4.014 -4.442 1.00 95.12 102 SER A N 1
ATOM 745 C CA . SER A 1 102 ? -14.611 3.709 -5.846 1.00 95.12 102 SER A CA 1
ATOM 746 C C . SER A 1 102 ? -13.902 2.442 -6.320 1.00 95.12 102 SER A C 1
ATOM 748 O O . SER A 1 102 ? -14.508 1.615 -6.991 1.00 95.12 102 SER A O 1
ATOM 750 N N . VAL A 1 103 ? -12.639 2.253 -5.927 1.00 96.19 103 VAL A N 1
ATOM 751 C CA . VAL A 1 103 ? -11.856 1.044 -6.224 1.00 96.19 103 VAL A CA 1
ATOM 752 C C . VAL A 1 103 ? -10.987 0.680 -5.027 1.00 96.19 103 VAL A C 1
ATOM 754 O O . VAL A 1 103 ? -10.461 1.555 -4.336 1.00 96.19 103 VAL A O 1
ATOM 757 N N . ALA A 1 104 ? -10.828 -0.618 -4.774 1.00 97.19 104 ALA A N 1
ATOM 758 C CA . ALA A 1 104 ? -9.917 -1.129 -3.763 1.00 97.19 104 ALA A CA 1
ATOM 759 C C . ALA A 1 104 ? -9.209 -2.402 -4.232 1.00 97.19 104 ALA A C 1
ATOM 761 O O . ALA A 1 104 ? -9.794 -3.265 -4.884 1.00 97.19 104 ALA A O 1
ATOM 762 N N . HIS A 1 105 ? -7.952 -2.526 -3.833 1.00 96.75 105 HIS A N 1
ATOM 763 C CA . HIS A 1 105 ? -7.122 -3.707 -3.973 1.00 96.75 105 HIS A CA 1
ATOM 764 C C . HIS A 1 105 ? -6.616 -4.117 -2.590 1.00 96.75 105 HIS A C 1
ATOM 766 O O . HIS A 1 105 ? -6.285 -3.265 -1.765 1.00 96.75 105 HIS A O 1
ATOM 772 N N . SER A 1 106 ? -6.553 -5.416 -2.311 1.00 97.94 106 SER A N 1
ATOM 773 C CA . SER A 1 106 ? -5.954 -5.893 -1.068 1.00 97.94 106 SER A CA 1
ATOM 774 C C . SER A 1 106 ? -5.367 -7.286 -1.199 1.00 97.94 106 SER A C 1
ATOM 776 O O . SER A 1 106 ? -5.913 -8.144 -1.897 1.00 97.94 106 SER A O 1
ATOM 778 N N . VAL A 1 107 ? -4.283 -7.511 -0.463 1.00 98.25 107 VAL A N 1
ATOM 779 C CA . VAL A 1 107 ? -3.519 -8.763 -0.433 1.00 98.25 107 VAL A CA 1
ATOM 780 C C . VAL A 1 107 ? -3.269 -9.205 1.003 1.00 98.25 107 VAL A C 1
ATOM 782 O O . VAL A 1 107 ? -3.328 -8.390 1.928 1.00 98.25 107 VAL A O 1
ATOM 785 N N . VAL A 1 108 ? -2.989 -10.495 1.202 1.00 98.12 108 VAL A N 1
ATOM 786 C CA . VAL A 1 108 ? -2.761 -11.066 2.538 1.00 98.12 108 VAL A CA 1
ATOM 787 C C . VAL A 1 108 ? -1.434 -11.815 2.607 1.00 98.12 108 VAL A C 1
ATOM 789 O O . VAL A 1 108 ? -1.112 -12.645 1.763 1.00 98.12 108 VAL A O 1
ATOM 792 N N . ASP A 1 109 ? -0.688 -11.565 3.675 1.00 98.31 109 ASP A N 1
ATOM 793 C CA . ASP A 1 109 ? 0.573 -12.220 3.991 1.00 98.31 109 ASP A CA 1
ATOM 794 C C . ASP A 1 109 ? 0.337 -13.287 5.071 1.00 98.31 109 ASP A C 1
ATOM 796 O O . ASP A 1 109 ? 0.206 -12.996 6.267 1.00 98.31 109 ASP A O 1
ATOM 800 N N . GLN A 1 110 ? 0.278 -14.550 4.644 1.00 96.31 110 GLN A N 1
ATOM 801 C CA . GLN A 1 110 ? 0.041 -15.688 5.537 1.00 96.31 110 GLN A CA 1
ATOM 802 C C . GLN A 1 110 ? 1.216 -15.989 6.474 1.00 96.31 110 GLN A C 1
ATOM 804 O O . GLN A 1 110 ? 1.003 -16.592 7.527 1.00 96.31 110 GLN A O 1
ATOM 809 N N . ASP A 1 111 ? 2.441 -15.605 6.112 1.00 95.62 111 ASP A N 1
ATOM 810 C CA . ASP A 1 111 ? 3.629 -15.905 6.919 1.00 95.62 111 ASP A CA 1
ATOM 811 C C . ASP A 1 111 ? 3.788 -14.889 8.046 1.00 95.62 111 ASP A C 1
ATOM 813 O O . ASP A 1 111 ? 4.220 -15.224 9.147 1.00 95.62 111 ASP A O 1
ATOM 817 N N . ARG A 1 112 ? 3.425 -13.634 7.767 1.00 96.38 112 ARG A N 1
ATOM 818 C CA . ARG A 1 112 ? 3.512 -12.518 8.711 1.00 96.38 112 ARG A CA 1
ATOM 819 C C . ARG A 1 112 ? 2.203 -12.213 9.420 1.00 96.38 112 ARG A C 1
ATOM 821 O O . ARG A 1 112 ? 2.205 -11.374 10.321 1.00 96.38 112 ARG A O 1
ATOM 828 N N . CYS A 1 113 ? 1.118 -12.892 9.044 1.00 96.94 113 CYS A N 1
ATOM 829 C CA . CYS A 1 113 ? -0.222 -12.611 9.541 1.00 96.94 113 CYS A CA 1
ATOM 830 C C . CYS A 1 113 ? -0.553 -11.127 9.369 1.00 96.94 113 CYS A C 1
ATOM 832 O O . CYS A 1 113 ? -0.868 -10.427 10.332 1.00 96.94 113 CYS A O 1
ATOM 834 N N . ALA A 1 114 ? -0.401 -10.645 8.140 1.00 98.50 114 ALA A N 1
ATOM 835 C CA . ALA A 1 114 ? -0.589 -9.250 7.782 1.00 98.50 114 ALA A CA 1
ATOM 836 C C . ALA A 1 114 ? -1.414 -9.126 6.498 1.00 98.50 114 ALA A C 1
ATOM 838 O O . ALA A 1 114 ? -1.673 -10.114 5.814 1.00 98.50 114 ALA A O 1
ATOM 839 N N . ALA A 1 115 ? -1.840 -7.915 6.182 1.00 98.69 115 ALA A N 1
ATOM 840 C CA . ALA A 1 115 ? -2.515 -7.574 4.946 1.00 98.69 115 ALA A CA 1
ATOM 841 C C . ALA A 1 115 ? -2.112 -6.175 4.497 1.00 98.69 115 ALA A C 1
ATOM 843 O O . ALA A 1 115 ? -1.707 -5.339 5.308 1.00 98.69 115 ALA A O 1
ATOM 844 N N . PHE A 1 116 ? -2.255 -5.933 3.203 1.00 98.75 116 PHE A N 1
ATOM 845 C CA . PHE A 1 116 ? -2.163 -4.609 2.618 1.00 98.75 116 PHE A CA 1
ATOM 846 C C . PHE A 1 116 ? -3.479 -4.280 1.921 1.00 98.75 116 PHE A C 1
ATOM 848 O O . PHE A 1 116 ? -4.078 -5.144 1.282 1.00 98.75 116 PHE A O 1
ATOM 855 N N . ILE A 1 117 ? -3.934 -3.041 2.074 1.00 98.62 117 ILE A N 1
ATOM 856 C CA . ILE A 1 117 ? -5.118 -2.489 1.417 1.00 98.62 117 ILE A CA 1
ATOM 857 C C . ILE A 1 117 ? -4.689 -1.205 0.714 1.00 98.62 117 ILE A C 1
ATOM 859 O O . ILE A 1 117 ? -4.067 -0.354 1.342 1.00 98.62 117 ILE A O 1
ATOM 863 N N . LYS A 1 118 ? -5.077 -1.048 -0.548 1.00 97.75 118 LYS A N 1
ATOM 864 C CA . LYS A 1 118 ? -5.019 0.195 -1.318 1.00 97.75 118 LYS A CA 1
ATOM 865 C C . LYS A 1 118 ? -6.426 0.532 -1.785 1.00 97.75 118 LYS A C 1
ATOM 867 O O . LYS A 1 118 ? -7.081 -0.318 -2.379 1.00 97.75 118 LYS A O 1
ATOM 872 N N . ALA A 1 119 ? -6.895 1.745 -1.543 1.00 96.44 119 ALA A N 1
ATOM 873 C CA . ALA A 1 119 ? -8.212 2.199 -1.966 1.00 96.44 119 ALA A CA 1
ATOM 874 C C . ALA A 1 119 ? -8.145 3.616 -2.535 1.00 96.44 119 ALA A C 1
ATOM 876 O O . ALA A 1 119 ? -7.394 4.450 -2.034 1.00 96.44 119 ALA A O 1
ATOM 877 N N . VAL A 1 120 ? -8.959 3.885 -3.552 1.00 94.62 120 VAL A N 1
ATOM 878 C CA . VAL A 1 120 ? -9.203 5.229 -4.083 1.00 94.62 120 VAL A CA 1
ATOM 879 C C . VAL A 1 120 ? -10.659 5.574 -3.821 1.00 94.62 120 VAL A C 1
ATOM 881 O O . VAL A 1 120 ? -11.554 4.756 -4.061 1.00 94.62 120 VAL A O 1
ATOM 884 N N . GLY A 1 121 ? -10.908 6.770 -3.306 1.00 90.88 121 GLY A N 1
ATOM 885 C CA . GLY A 1 121 ? -12.260 7.197 -2.980 1.00 90.88 121 GLY A CA 1
ATOM 886 C C . GLY A 1 121 ? -12.348 8.652 -2.562 1.00 90.88 121 GLY A C 1
ATOM 887 O O . GLY A 1 121 ? -11.408 9.427 -2.737 1.00 90.88 121 GLY A O 1
ATOM 888 N N . TYR A 1 122 ? -13.492 8.999 -1.981 1.00 86.62 122 TYR A N 1
ATOM 889 C CA . TYR A 1 122 ? -13.838 10.363 -1.594 1.00 86.62 122 TYR A CA 1
ATOM 890 C C . TYR A 1 122 ? -14.338 10.393 -0.149 1.00 86.62 122 TYR A C 1
ATOM 892 O O . TYR A 1 122 ? -15.161 9.544 0.217 1.00 86.62 122 TYR A O 1
ATOM 900 N N . PRO A 1 123 ? -13.897 11.346 0.690 1.00 81.88 123 PRO A N 1
ATOM 901 C CA . PRO A 1 123 ? -14.512 11.564 1.996 1.00 81.88 123 PRO A CA 1
ATOM 902 C C . PRO A 1 123 ? -16.027 11.773 1.838 1.00 81.88 123 PRO A C 1
ATOM 904 O O . PRO A 1 123 ? -16.463 12.651 1.093 1.00 81.88 123 PRO A O 1
ATOM 907 N N . ALA A 1 124 ? -16.851 10.959 2.506 1.00 70.25 124 ALA A N 1
ATOM 908 C CA . ALA A 1 124 ? -18.290 10.913 2.221 1.00 70.25 124 ALA A CA 1
ATOM 909 C C . ALA A 1 124 ? -19.038 12.217 2.564 1.00 70.25 124 ALA A C 1
ATOM 911 O O . ALA A 1 124 ? -20.093 12.480 1.992 1.00 70.25 124 ALA A O 1
ATOM 912 N N . GLU A 1 125 ? -18.504 13.036 3.475 1.00 62.25 125 GLU A N 1
ATOM 913 C CA . GLU A 1 125 ? -19.079 14.341 3.840 1.00 62.25 125 GLU A CA 1
ATOM 914 C C . GLU A 1 125 ? -18.741 15.458 2.828 1.00 62.25 125 GLU A C 1
ATOM 916 O O . GLU A 1 125 ? -19.430 16.474 2.795 1.00 62.25 125 GLU A O 1
ATOM 921 N N . GLU A 1 126 ? -17.745 15.255 1.955 1.00 54.16 126 GLU A N 1
ATOM 922 C CA . GLU A 1 126 ? -17.297 16.220 0.932 1.00 54.16 126 GLU A CA 1
ATOM 923 C C . GLU A 1 126 ? -17.698 15.806 -0.505 1.00 54.16 126 GLU A C 1
ATOM 925 O O . GLU A 1 126 ? -17.443 16.531 -1.470 1.00 54.16 126 GLU A O 1
ATOM 930 N N . ALA A 1 127 ? -18.374 14.658 -0.655 1.00 43.66 127 ALA A N 1
ATOM 931 C CA . ALA A 1 127 ? -18.539 13.895 -1.898 1.00 43.66 127 ALA A CA 1
ATOM 932 C C . ALA A 1 127 ? -19.375 14.536 -3.032 1.00 43.66 127 ALA A C 1
ATOM 934 O O . ALA A 1 127 ? -19.745 13.838 -3.975 1.00 43.66 127 ALA A O 1
ATOM 935 N N . GLN A 1 128 ? -19.688 15.835 -3.006 1.00 44.59 128 GLN A N 1
ATOM 936 C CA . GLN A 1 128 ? -20.381 16.478 -4.136 1.00 44.59 128 GLN A CA 1
ATOM 937 C C . GLN A 1 128 ? -19.987 17.923 -4.453 1.00 44.59 128 GLN A C 1
ATOM 939 O O . GLN A 1 128 ? -20.453 18.453 -5.462 1.00 44.59 128 GLN A O 1
ATOM 944 N N . THR A 1 129 ? -19.120 18.574 -3.679 1.00 40.66 129 THR A N 1
ATOM 945 C CA . THR A 1 129 ? -18.706 19.949 -3.994 1.00 40.66 129 THR A CA 1
ATOM 946 C C . THR A 1 129 ? -17.247 20.169 -3.614 1.00 40.66 129 THR A C 1
ATOM 948 O O . THR A 1 129 ? -16.953 20.522 -2.479 1.00 40.66 129 THR A O 1
ATOM 951 N N . ALA A 1 130 ? -16.347 19.991 -4.585 1.00 44.03 130 ALA A N 1
ATOM 952 C CA . ALA A 1 130 ? -14.942 20.421 -4.542 1.00 44.03 130 ALA A CA 1
ATOM 953 C C . ALA A 1 130 ? -13.966 19.688 -3.584 1.00 44.03 130 ALA A C 1
ATOM 955 O O . ALA A 1 130 ? -12.842 20.159 -3.430 1.00 44.03 130 ALA A O 1
ATOM 956 N N . GLY A 1 131 ? -14.344 18.556 -2.974 1.00 51.44 131 GLY A N 1
ATOM 957 C CA . GLY A 1 131 ? -13.463 17.751 -2.110 1.00 51.44 131 GLY A CA 1
ATOM 958 C C . GLY A 1 131 ? -12.654 16.704 -2.880 1.00 51.44 131 GLY A C 1
ATOM 959 O O . GLY A 1 131 ? -13.226 15.840 -3.546 1.00 51.44 131 GLY A O 1
ATOM 960 N N . GLY A 1 132 ? -11.329 16.809 -2.803 1.00 74.12 132 GLY A N 1
ATOM 961 C CA . GLY A 1 132 ? -10.372 16.061 -3.611 1.00 74.12 132 GLY A CA 1
ATOM 962 C C . GLY A 1 132 ? -10.320 14.556 -3.353 1.00 74.12 132 GLY A C 1
ATOM 963 O O . GLY A 1 132 ? -10.393 14.102 -2.211 1.00 74.12 132 GLY A O 1
ATOM 964 N N . VAL A 1 133 ? -10.153 13.778 -4.424 1.00 86.50 133 VAL A N 1
ATOM 965 C CA . VAL A 1 133 ? -9.932 12.324 -4.356 1.00 86.50 133 VAL A CA 1
ATOM 966 C C . VAL A 1 133 ? -8.765 11.984 -3.419 1.00 86.50 133 VAL A C 1
ATOM 968 O O . VAL A 1 133 ? -7.753 12.692 -3.364 1.00 86.50 133 VAL A O 1
ATOM 971 N N . VAL A 1 134 ? -8.890 10.874 -2.690 1.00 90.50 134 VAL A N 1
ATOM 972 C CA . VAL A 1 134 ? -7.834 10.355 -1.816 1.00 90.50 134 VAL A CA 1
ATOM 973 C C . VAL A 1 134 ? -7.398 8.958 -2.236 1.00 90.50 134 VAL A C 1
ATOM 975 O O . VAL A 1 134 ? -8.213 8.136 -2.660 1.00 90.50 134 VAL A O 1
ATOM 978 N N . VAL A 1 135 ? -6.108 8.680 -2.055 1.00 94.06 135 VAL A N 1
ATOM 979 C CA . VAL A 1 135 ? -5.534 7.333 -2.099 1.00 94.06 135 VAL A CA 1
ATOM 980 C C . VAL A 1 135 ? -5.186 6.932 -0.676 1.00 94.06 135 VAL A C 1
ATOM 982 O O . VAL A 1 135 ? -4.398 7.597 -0.005 1.00 94.06 135 VAL A O 1
ATOM 985 N N . VAL A 1 136 ? -5.782 5.841 -0.212 1.00 95.62 136 VAL A N 1
ATOM 986 C CA . VAL A 1 136 ? -5.567 5.274 1.117 1.00 95.62 136 VAL A CA 1
ATOM 987 C C . VAL A 1 136 ? -4.793 3.980 0.967 1.00 95.62 136 VAL A C 1
ATOM 989 O O . VAL A 1 136 ? -5.245 3.059 0.294 1.00 95.62 136 VAL A O 1
ATOM 992 N N . GLY A 1 137 ? -3.655 3.886 1.639 1.00 97.25 137 GLY A N 1
ATOM 993 C CA . GLY A 1 137 ? -2.934 2.640 1.830 1.00 97.25 137 GLY A CA 1
ATOM 994 C C . GLY A 1 137 ? -2.904 2.257 3.300 1.00 97.25 137 GLY A C 1
ATOM 995 O O . GLY A 1 137 ? -2.689 3.113 4.155 1.00 97.25 137 GLY A O 1
ATOM 996 N N . ALA A 1 138 ? -3.094 0.978 3.604 1.00 98.12 138 ALA A N 1
ATOM 997 C CA . ALA A 1 138 ? -3.022 0.465 4.963 1.00 98.12 138 ALA A CA 1
ATOM 998 C C . ALA A 1 138 ? -2.251 -0.853 5.015 1.00 98.12 138 ALA A C 1
ATOM 1000 O O . ALA A 1 138 ? -2.619 -1.807 4.330 1.00 98.12 138 ALA A O 1
ATOM 1001 N N . GLN A 1 139 ? -1.233 -0.934 5.873 1.00 98.62 139 GLN A N 1
ATOM 1002 C CA . GLN A 1 139 ? -0.690 -2.216 6.320 1.00 98.62 139 GLN A CA 1
ATOM 1003 C C . GLN A 1 139 ? -1.342 -2.606 7.643 1.00 98.62 139 GLN A C 1
ATOM 1005 O O . GLN A 1 139 ? -1.259 -1.881 8.635 1.00 98.62 139 GLN A O 1
ATOM 1010 N N . VAL A 1 140 ? -1.980 -3.772 7.663 1.00 98.62 140 VAL A N 1
ATOM 1011 C CA . VAL A 1 140 ? -2.692 -4.305 8.825 1.00 98.62 140 VAL A CA 1
ATOM 1012 C C . VAL A 1 140 ? -1.971 -5.549 9.310 1.00 98.62 140 VAL A C 1
ATOM 1014 O O . VAL A 1 140 ? -1.726 -6.472 8.545 1.00 98.62 140 VAL A O 1
ATOM 1017 N N . TRP A 1 141 ? -1.650 -5.596 10.593 1.00 98.25 141 TRP A N 1
ATOM 1018 C CA . TRP A 1 141 ? -0.990 -6.723 11.234 1.00 98.25 141 TRP A CA 1
ATOM 1019 C C . TRP A 1 141 ? -1.948 -7.347 12.228 1.00 98.25 141 TRP A C 1
ATOM 1021 O O . TRP A 1 141 ? -2.581 -6.634 13.012 1.00 98.25 141 TRP A O 1
ATOM 1031 N N . TYR A 1 142 ? -2.012 -8.672 12.239 1.00 97.25 142 TYR A N 1
ATOM 1032 C CA . TYR A 1 142 ? -2.967 -9.412 13.045 1.00 97.25 142 TYR A CA 1
ATOM 1033 C C . TYR A 1 142 ? -2.278 -10.203 14.161 1.00 9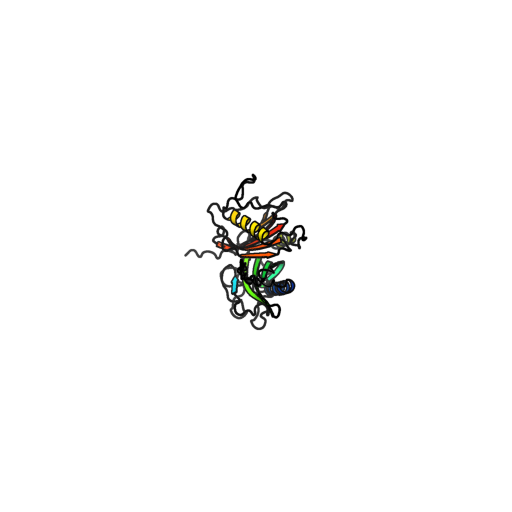7.25 142 TYR A C 1
ATOM 1035 O O . TYR A 1 142 ? -1.203 -10.778 13.981 1.00 97.25 142 TYR A O 1
ATOM 1043 N N . ASN A 1 143 ? -2.920 -10.243 15.325 1.00 95.31 143 ASN A N 1
ATOM 1044 C CA . ASN A 1 143 ? -2.832 -11.372 16.237 1.00 95.31 143 ASN A CA 1
ATOM 1045 C C . ASN A 1 143 ? -3.695 -12.493 15.657 1.00 95.31 143 ASN A C 1
ATOM 1047 O O . ASN A 1 143 ? -4.828 -12.245 15.247 1.00 95.31 143 ASN A O 1
ATOM 1051 N N . TYR A 1 144 ? -3.175 -13.719 15.623 1.00 93.19 144 TYR A N 1
ATOM 1052 C CA . TYR A 1 144 ? -3.898 -14.853 15.058 1.00 93.19 144 TYR A CA 1
ATOM 1053 C C . TYR A 1 144 ? -3.789 -16.088 15.937 1.00 93.19 144 TYR A C 1
ATOM 1055 O O . TYR A 1 144 ? -2.700 -16.489 16.347 1.00 93.19 144 TYR A O 1
ATOM 1063 N N . THR A 1 145 ? -4.928 -16.741 16.147 1.00 89.25 145 THR A N 1
ATOM 1064 C CA . THR A 1 145 ? -4.975 -18.124 16.623 1.00 89.25 145 THR A CA 1
ATOM 1065 C C . THR A 1 145 ? -6.057 -18.875 15.859 1.00 89.25 145 THR A C 1
ATOM 1067 O O . THR A 1 145 ? -7.080 -18.301 15.492 1.00 89.25 145 THR A O 1
ATOM 1070 N N . ALA A 1 146 ? -5.870 -20.177 15.644 1.00 84.06 146 ALA A N 1
ATOM 1071 C CA . ALA A 1 146 ? -6.857 -20.983 14.923 1.00 84.06 146 ALA A CA 1
ATOM 1072 C C . ALA A 1 146 ? -8.235 -21.040 15.619 1.00 84.06 146 ALA A C 1
ATOM 1074 O O . ALA A 1 146 ? -9.234 -21.304 14.959 1.00 84.06 146 ALA A O 1
ATOM 1075 N N . SER A 1 147 ? -8.297 -20.808 16.934 1.00 84.12 147 SER A N 1
ATOM 1076 C CA . SER A 1 147 ? -9.535 -20.846 17.722 1.00 84.12 147 SER A CA 1
ATOM 1077 C C . SER A 1 147 ? -10.247 -19.497 17.836 1.00 84.12 147 SER A C 1
ATOM 1079 O O . SER A 1 147 ? -11.466 -19.483 17.973 1.00 84.12 147 SER A O 1
ATOM 1081 N N . VAL A 1 148 ? -9.513 -18.379 17.809 1.00 82.69 148 VAL A N 1
ATOM 1082 C CA . VAL A 1 148 ? -10.077 -17.023 17.975 1.00 82.69 148 VAL A CA 1
ATOM 1083 C C . VAL A 1 148 ? -10.242 -16.305 16.633 1.00 82.69 148 VAL A C 1
ATOM 1085 O O . VAL A 1 148 ? -11.093 -15.431 16.503 1.00 82.69 148 VAL A O 1
ATOM 1088 N N . GLY A 1 149 ? -9.461 -16.677 15.621 1.00 91.44 149 GLY A N 1
ATOM 1089 C CA . GLY A 1 149 ? -9.389 -15.963 14.351 1.00 91.44 149 GLY A CA 1
ATOM 1090 C C . GLY A 1 149 ? -8.310 -14.882 14.370 1.00 91.44 149 GLY A C 1
ATOM 1091 O O . GLY A 1 149 ? -7.271 -15.055 15.012 1.00 91.44 149 GLY A O 1
ATOM 1092 N N . ALA A 1 150 ? -8.541 -13.793 13.634 1.00 95.44 150 ALA A N 1
ATOM 1093 C CA . ALA A 1 150 ? -7.607 -12.680 13.491 1.00 95.44 150 ALA A CA 1
ATOM 1094 C C . ALA A 1 150 ? -8.157 -11.400 14.140 1.00 95.44 150 ALA A C 1
ATOM 1096 O O . ALA A 1 150 ? -9.283 -10.994 13.861 1.00 95.44 150 ALA A O 1
ATOM 1097 N N . THR A 1 151 ? -7.341 -10.740 14.961 1.00 96.12 151 THR A N 1
ATOM 1098 C CA . THR A 1 151 ? -7.611 -9.395 15.491 1.00 96.12 151 THR A CA 1
ATOM 1099 C C . THR A 1 151 ? -6.463 -8.462 15.132 1.00 96.12 151 THR A C 1
ATOM 1101 O O . THR A 1 151 ? -5.303 -8.860 15.133 1.00 96.12 151 THR A O 1
ATOM 1104 N N . VAL A 1 152 ? -6.765 -7.218 14.782 1.00 96.88 152 VAL A N 1
ATOM 1105 C CA . VAL A 1 152 ? -5.789 -6.189 14.426 1.00 96.88 152 VAL A CA 1
ATOM 1106 C C . VAL A 1 152 ? -4.936 -5.872 15.651 1.00 96.88 152 VAL A C 1
ATOM 1108 O O . VAL A 1 152 ? -5.458 -5.472 16.682 1.00 96.88 152 VAL A O 1
ATOM 1111 N N . ARG A 1 153 ? -3.617 -6.032 15.544 1.00 96.38 153 ARG A N 1
ATOM 1112 C CA . ARG A 1 153 ? -2.645 -5.618 16.575 1.00 96.38 153 ARG A CA 1
ATOM 1113 C C . ARG A 1 153 ? -1.898 -4.346 16.196 1.00 96.38 153 ARG A C 1
ATOM 1115 O O . ARG A 1 153 ? -1.414 -3.633 17.063 1.00 96.38 153 ARG A O 1
ATOM 1122 N N . ARG A 1 154 ? -1.777 -4.069 14.899 1.00 97.25 154 ARG A N 1
ATOM 1123 C CA . ARG A 1 154 ? -1.185 -2.835 14.388 1.00 97.25 154 ARG A CA 1
ATOM 1124 C C . ARG A 1 154 ? -1.819 -2.480 13.054 1.00 97.25 154 ARG A C 1
ATOM 1126 O O . ARG A 1 154 ? -2.024 -3.371 12.234 1.00 97.25 154 ARG A O 1
ATOM 1133 N N . MET A 1 155 ? -2.097 -1.206 12.837 1.00 97.44 155 MET A N 1
ATOM 1134 C CA . MET A 1 155 ? -2.565 -0.689 11.560 1.00 97.44 155 MET A CA 1
ATOM 1135 C C . MET A 1 155 ? -1.859 0.630 11.267 1.00 97.44 155 MET A C 1
ATOM 1137 O O . MET A 1 155 ? -2.008 1.594 12.013 1.00 97.44 155 MET A O 1
ATOM 1141 N N . ASP A 1 156 ? -1.095 0.648 10.182 1.00 97.44 156 ASP A N 1
ATOM 1142 C CA . ASP A 1 156 ? -0.377 1.823 9.702 1.00 97.44 156 ASP A CA 1
ATOM 1143 C C . ASP A 1 156 ? -1.040 2.292 8.407 1.00 97.44 156 ASP A C 1
ATOM 1145 O O . ASP A 1 156 ? -1.102 1.541 7.431 1.00 97.44 156 ASP A O 1
ATOM 1149 N N . VAL A 1 157 ? -1.566 3.515 8.416 1.00 95.75 157 VAL A N 1
ATOM 1150 C CA . VAL A 1 157 ? -2.309 4.113 7.305 1.00 95.75 157 VAL A CA 1
ATOM 1151 C C . VAL A 1 157 ? -1.542 5.297 6.741 1.00 95.75 157 VAL A C 1
ATOM 1153 O O . VAL A 1 157 ? -1.101 6.172 7.488 1.00 95.75 157 VAL A O 1
ATOM 1156 N N . VAL A 1 158 ? -1.437 5.346 5.417 1.00 95.06 158 VAL A N 1
ATOM 1157 C CA . VAL A 1 158 ? -0.931 6.487 4.654 1.00 95.06 158 VAL A CA 1
ATOM 1158 C C . VAL A 1 158 ? -2.037 6.964 3.724 1.00 95.06 158 VAL A C 1
ATOM 1160 O O . VAL A 1 158 ? -2.615 6.170 2.982 1.00 95.06 158 VAL A O 1
ATOM 1163 N N . VAL A 1 159 ? -2.330 8.260 3.765 1.00 92.94 159 VAL A N 1
ATOM 1164 C CA . VAL A 1 159 ? -3.308 8.915 2.897 1.00 92.94 159 VAL A CA 1
ATOM 1165 C C . VAL A 1 159 ? -2.613 9.979 2.064 1.00 92.94 159 VAL A C 1
ATOM 1167 O O . VAL A 1 159 ? -2.093 10.960 2.604 1.00 92.94 159 VAL A O 1
ATOM 1170 N N . ALA A 1 160 ? -2.653 9.791 0.748 1.00 91.12 160 ALA A N 1
ATOM 1171 C CA . ALA A 1 160 ? -2.350 10.828 -0.224 1.00 91.12 160 ALA A CA 1
ATOM 1172 C C . ALA A 1 160 ? -3.654 11.512 -0.645 1.00 91.12 160 ALA A C 1
ATOM 1174 O O . ALA A 1 160 ? -4.669 10.859 -0.884 1.00 91.12 160 ALA A O 1
ATOM 1175 N N . ALA A 1 161 ? -3.628 12.836 -0.715 1.00 87.88 161 ALA A N 1
ATOM 1176 C CA . ALA A 1 161 ? -4.781 13.671 -1.028 1.00 87.88 161 ALA A CA 1
ATOM 1177 C C . ALA A 1 161 ? -4.328 14.869 -1.866 1.00 87.88 161 ALA A C 1
ATOM 1179 O O . ALA A 1 161 ? -3.127 15.134 -1.973 1.00 87.88 161 ALA A O 1
ATOM 1180 N N . GLU A 1 162 ? -5.281 15.614 -2.421 1.00 84.31 162 GLU A N 1
ATOM 1181 C CA . GLU A 1 162 ? -4.996 16.809 -3.217 1.00 84.31 162 GLU A CA 1
ATOM 1182 C C . GLU A 1 162 ? -4.081 17.837 -2.518 1.00 84.31 162 GLU A C 1
ATOM 1184 O O . GLU A 1 162 ? -4.098 18.067 -1.297 1.00 84.31 162 GLU A O 1
ATOM 1189 N N . GLY A 1 163 ? -3.235 18.464 -3.333 1.00 83.81 163 GLY A N 1
ATOM 1190 C CA . GLY A 1 163 ? -2.128 19.314 -2.903 1.00 83.81 163 GLY A CA 1
ATOM 1191 C C . GLY A 1 163 ? -0.949 18.545 -2.295 1.00 83.81 163 GLY A C 1
ATOM 1192 O O . GLY A 1 163 ? -0.038 19.176 -1.767 1.00 83.81 163 GLY A O 1
ATOM 1193 N N . GLY A 1 164 ? -0.979 17.209 -2.305 1.00 85.56 164 GLY A N 1
ATOM 1194 C CA . GLY A 1 164 ? 0.154 16.351 -1.961 1.00 85.56 164 GLY A CA 1
ATOM 1195 C C . GLY A 1 164 ? 1.071 16.071 -3.157 1.00 85.56 164 GLY A C 1
ATOM 1196 O O . GLY A 1 164 ? 0.827 16.526 -4.277 1.00 85.56 164 GLY A O 1
ATOM 1197 N N . TRP A 1 165 ? 2.126 15.286 -2.922 1.00 89.62 165 TRP A N 1
ATOM 1198 C CA . TRP A 1 165 ? 3.047 14.853 -3.976 1.00 89.62 165 TRP A CA 1
ATOM 1199 C C . TRP A 1 165 ? 2.299 14.092 -5.077 1.00 89.62 165 TRP A C 1
ATOM 1201 O O . TRP A 1 165 ? 1.586 13.129 -4.794 1.00 89.62 165 TRP A O 1
ATOM 1211 N N . ASN A 1 166 ? 2.435 14.561 -6.320 1.00 91.62 166 ASN A N 1
ATOM 1212 C CA . ASN A 1 166 ? 1.733 14.051 -7.500 1.00 91.62 166 ASN A CA 1
ATOM 1213 C C . ASN A 1 166 ? 0.205 13.924 -7.347 1.00 91.62 166 ASN A C 1
ATOM 1215 O O . ASN A 1 166 ? -0.427 13.107 -8.017 1.00 91.62 166 ASN A O 1
ATOM 1219 N N . MET A 1 167 ? -0.400 14.754 -6.496 1.00 90.38 167 MET A N 1
ATOM 1220 C CA . MET A 1 167 ? -1.846 14.840 -6.283 1.00 90.38 167 MET A CA 1
ATOM 1221 C C . MET A 1 167 ? -2.295 16.292 -6.516 1.00 90.38 167 MET A C 1
ATOM 1223 O O . MET A 1 167 ? -2.443 17.043 -5.550 1.00 90.38 167 MET A O 1
ATOM 1227 N N . PRO A 1 168 ? -2.447 16.746 -7.774 1.00 88.38 168 PRO A N 1
ATOM 1228 C CA . PRO A 1 168 ? -2.812 18.131 -8.067 1.00 88.38 168 PRO A CA 1
ATOM 1229 C C . PRO A 1 168 ? -4.196 18.483 -7.506 1.00 88.38 168 PRO A C 1
ATOM 1231 O O . PRO A 1 168 ? -5.055 17.621 -7.353 1.00 88.38 168 PRO A O 1
ATOM 1234 N N . VAL A 1 169 ? -4.414 19.763 -7.197 1.00 85.56 169 VAL A N 1
ATOM 1235 C CA . VAL A 1 169 ? -5.737 20.263 -6.783 1.00 85.56 169 VAL A CA 1
ATOM 1236 C C . VAL A 1 169 ? -6.705 20.197 -7.964 1.00 85.56 169 VAL A C 1
ATOM 1238 O O . VAL A 1 169 ? -6.353 20.630 -9.063 1.00 85.56 169 VAL A O 1
ATOM 1241 N N . GLY A 1 170 ? -7.921 19.699 -7.732 1.00 82.56 170 GLY A N 1
ATOM 1242 C CA . GLY A 1 170 ? -8.918 19.471 -8.780 1.00 82.56 170 GLY A CA 1
ATOM 1243 C C . GLY A 1 170 ? -8.613 18.254 -9.655 1.00 82.56 170 GLY A C 1
ATOM 1244 O O . GLY A 1 170 ? -8.942 18.260 -10.842 1.00 82.56 170 GLY A O 1
ATOM 1245 N N . LEU A 1 171 ? -7.953 17.237 -9.092 1.00 84.69 171 LEU A N 1
ATOM 1246 C CA . LEU A 1 171 ? -7.689 15.981 -9.780 1.00 84.69 171 LEU A CA 1
ATOM 1247 C C . LEU A 1 171 ? -9.017 15.282 -10.091 1.00 84.69 171 LEU A C 1
ATOM 1249 O O . LEU A 1 171 ? -9.845 15.056 -9.209 1.00 84.69 171 LEU A O 1
ATOM 1253 N N . ASP A 1 172 ? -9.191 14.878 -11.346 1.00 86.06 172 ASP A N 1
ATOM 1254 C CA . ASP A 1 172 ? -10.307 14.021 -11.724 1.00 86.06 172 ASP A CA 1
ATOM 1255 C C . ASP A 1 172 ? -10.079 12.603 -11.180 1.00 86.06 172 ASP A C 1
ATOM 1257 O O . ASP A 1 172 ? -9.268 11.828 -11.694 1.00 86.06 172 ASP A O 1
ATOM 1261 N N . GLY A 1 173 ? -10.785 12.267 -10.101 1.00 86.69 173 GLY A N 1
ATOM 1262 C CA . GLY A 1 173 ? -10.667 10.958 -9.472 1.00 86.69 173 GLY A CA 1
ATOM 1263 C C . GLY A 1 173 ? -11.148 9.800 -10.353 1.00 86.69 173 GLY A C 1
ATOM 1264 O O . GLY A 1 173 ? -10.651 8.692 -10.168 1.00 86.69 173 GLY A O 1
ATOM 1265 N N . GLU A 1 174 ? -12.022 10.023 -11.345 1.00 89.94 174 GLU A N 1
ATOM 1266 C CA . GLU A 1 174 ? -12.425 8.960 -12.281 1.00 89.94 174 GLU A CA 1
ATOM 1267 C C . GLU A 1 174 ? -11.247 8.515 -13.154 1.00 89.94 174 GLU A C 1
ATOM 1269 O O . GLU A 1 174 ? -11.087 7.322 -13.419 1.00 89.94 174 GLU A O 1
ATOM 1274 N N . VAL A 1 175 ? -10.366 9.449 -13.535 1.00 90.44 175 VAL A N 1
ATOM 1275 C CA . VAL A 1 175 ? -9.128 9.129 -14.260 1.00 90.44 175 VAL A CA 1
ATOM 1276 C C . VAL A 1 175 ? -8.234 8.235 -13.405 1.00 90.44 175 VAL A C 1
ATOM 1278 O O . VAL A 1 175 ? -7.766 7.204 -13.882 1.00 90.44 175 VAL A O 1
ATOM 1281 N N . LEU A 1 176 ? -8.029 8.584 -12.130 1.00 92.12 176 LEU A N 1
ATOM 1282 C CA . LEU A 1 176 ? -7.213 7.780 -11.218 1.00 92.12 176 LEU A CA 1
ATOM 1283 C C . LEU A 1 176 ? -7.803 6.380 -10.988 1.00 92.12 176 LEU A C 1
ATOM 1285 O O . LEU A 1 176 ? -7.069 5.394 -11.009 1.00 92.12 176 LEU A O 1
ATOM 1289 N N . VAL A 1 177 ? -9.122 6.280 -10.810 1.00 94.12 177 VAL A N 1
ATOM 1290 C CA . VAL A 1 177 ? -9.824 4.991 -10.698 1.00 94.12 177 VAL A CA 1
ATOM 1291 C C . VAL A 1 177 ? -9.595 4.149 -11.954 1.00 94.12 177 VAL A C 1
ATOM 1293 O O . VAL A 1 177 ? -9.162 3.003 -11.839 1.00 94.12 177 VAL A O 1
ATOM 1296 N N . GLY A 1 178 ? -9.783 4.730 -13.143 1.00 94.31 178 GLY A N 1
ATOM 1297 C CA . GLY A 1 178 ? -9.581 4.034 -14.415 1.00 94.31 178 GLY A CA 1
ATOM 1298 C C . GLY A 1 178 ? -8.146 3.533 -14.622 1.00 94.31 178 GLY A C 1
ATOM 1299 O O . GLY A 1 178 ? -7.951 2.457 -15.186 1.00 94.31 178 GLY A O 1
ATOM 1300 N N . LEU A 1 179 ? -7.139 4.262 -14.127 1.00 93.62 179 LEU A N 1
ATOM 1301 C CA . LEU A 1 179 ? -5.740 3.817 -14.149 1.00 93.62 179 LEU A CA 1
ATOM 1302 C C . LEU A 1 179 ? -5.517 2.580 -13.270 1.00 93.62 179 LEU A C 1
ATOM 1304 O O . LEU A 1 179 ? -4.854 1.639 -13.698 1.00 93.62 179 LEU A O 1
ATOM 1308 N N . VAL A 1 180 ? -6.089 2.558 -12.062 1.00 94.50 180 VAL A N 1
ATOM 1309 C CA . VAL A 1 180 ? -5.965 1.420 -11.136 1.00 94.50 180 VAL A CA 1
ATOM 1310 C C . VAL A 1 180 ? -6.717 0.191 -11.656 1.00 94.50 180 VAL A C 1
ATOM 1312 O O . VAL A 1 180 ? -6.200 -0.921 -11.575 1.00 94.50 180 VAL A O 1
ATOM 1315 N N . GLU A 1 181 ? -7.919 0.372 -12.205 1.00 94.88 181 GLU A N 1
ATOM 1316 C CA . GLU A 1 181 ? -8.729 -0.722 -12.761 1.00 94.88 181 GLU A CA 1
ATOM 1317 C C . GLU A 1 181 ? -8.165 -1.293 -14.069 1.00 94.88 181 GLU A C 1
ATOM 1319 O O . GLU A 1 181 ? -8.426 -2.449 -14.404 1.00 94.88 181 GLU A O 1
ATOM 1324 N N . GLY A 1 182 ? -7.381 -0.503 -14.808 1.00 93.88 182 GLY A N 1
ATOM 1325 C CA . GLY A 1 182 ? -6.747 -0.927 -16.056 1.00 93.88 182 GLY A CA 1
ATOM 1326 C C . GLY A 1 182 ? -5.611 -1.941 -15.880 1.00 93.88 182 GLY A C 1
ATOM 1327 O O . GLY A 1 182 ? -5.153 -2.530 -16.862 1.00 93.88 182 GLY A O 1
ATOM 1328 N N . GLU A 1 183 ? -5.141 -2.163 -14.653 1.00 94.62 183 GLU A N 1
ATOM 1329 C CA . GLU A 1 183 ? -4.035 -3.067 -14.356 1.00 94.62 183 GLU A CA 1
ATOM 1330 C C . GLU A 1 183 ? -4.497 -4.457 -13.909 1.00 94.62 183 GLU A C 1
ATOM 1332 O O . GLU A 1 183 ? -5.416 -4.617 -13.107 1.00 94.62 183 GLU A O 1
ATOM 1337 N N . ASP A 1 184 ? -3.794 -5.497 -14.366 1.00 94.56 184 ASP A N 1
ATOM 1338 C CA . ASP A 1 184 ? -4.065 -6.865 -13.926 1.00 94.56 184 ASP A CA 1
ATOM 1339 C C . ASP A 1 184 ? -3.343 -7.169 -12.610 1.00 94.56 184 ASP A C 1
ATOM 1341 O O . ASP A 1 184 ? -2.170 -7.544 -12.604 1.00 94.56 184 ASP A O 1
ATOM 1345 N N . TRP A 1 185 ? -4.073 -7.066 -11.500 1.00 96.62 185 TRP A N 1
ATOM 1346 C CA . TRP A 1 185 ? -3.635 -7.496 -10.169 1.00 96.62 185 TRP A CA 1
ATOM 1347 C C . TRP A 1 185 ? -4.164 -8.883 -9.770 1.00 96.62 185 TRP A C 1
ATOM 1349 O O . TRP A 1 185 ? -4.154 -9.252 -8.595 1.00 96.62 185 TRP A O 1
ATOM 1359 N N . GLY A 1 186 ? -4.628 -9.681 -10.735 1.00 96.38 186 GLY A N 1
ATOM 1360 C CA . GLY A 1 186 ? -5.142 -11.024 -10.498 1.00 96.38 186 GLY A CA 1
ATOM 1361 C C . GLY A 1 186 ? -4.074 -12.003 -10.006 1.00 96.38 186 GLY A C 1
ATOM 1362 O O . GLY A 1 186 ? -2.866 -11.759 -10.118 1.00 96.38 186 GLY A O 1
ATOM 1363 N N . ALA A 1 187 ? -4.534 -13.139 -9.476 1.00 96.94 187 ALA A N 1
ATOM 1364 C CA . ALA A 1 187 ? -3.663 -14.219 -9.030 1.00 96.94 187 ALA A CA 1
ATOM 1365 C C . ALA A 1 187 ? -2.822 -14.770 -10.192 1.00 96.94 187 ALA A C 1
ATOM 1367 O O . ALA A 1 187 ? -3.328 -15.098 -11.268 1.00 96.94 187 ALA A O 1
ATOM 1368 N N . LEU A 1 188 ? -1.526 -14.920 -9.948 1.00 97.50 188 LEU A N 1
ATOM 1369 C CA . LEU A 1 188 ? -0.578 -15.509 -10.873 1.00 97.50 188 LEU A CA 1
ATOM 1370 C C . LEU A 1 188 ? -0.720 -17.030 -10.894 1.00 97.50 188 LEU A C 1
ATOM 1372 O O . LEU A 1 188 ? -0.951 -17.680 -9.873 1.00 97.50 188 LEU A O 1
ATOM 1376 N N . SER A 1 189 ? -0.489 -17.630 -12.061 1.00 96.75 189 SER A N 1
ATOM 1377 C CA . SER A 1 189 ? -0.318 -19.082 -12.140 1.00 96.75 189 SER A CA 1
ATOM 1378 C C . SER A 1 189 ? 0.936 -19.520 -11.377 1.00 96.75 189 SER A C 1
ATOM 1380 O O . SER A 1 189 ? 1.947 -18.818 -11.370 1.00 96.75 189 SER A O 1
ATOM 1382 N N . ARG A 1 190 ? 0.929 -20.725 -10.797 1.00 94.94 190 ARG A N 1
ATOM 1383 C CA . ARG A 1 190 ? 2.068 -21.226 -10.007 1.00 94.94 190 ARG A CA 1
ATOM 1384 C C . ARG A 1 190 ? 3.401 -21.234 -10.769 1.00 94.94 190 ARG A C 1
ATOM 1386 O O . ARG A 1 190 ? 4.446 -21.110 -10.147 1.00 94.94 190 ARG A O 1
ATOM 1393 N N . ALA A 1 191 ? 3.366 -21.366 -12.096 1.00 94.69 191 ALA A N 1
ATOM 1394 C CA . ALA A 1 191 ? 4.554 -21.390 -12.950 1.00 94.69 191 ALA A CA 1
ATOM 1395 C C . ALA A 1 191 ? 5.254 -20.027 -13.093 1.00 94.69 191 ALA A C 1
ATOM 1397 O O . ALA A 1 191 ? 6.367 -19.973 -13.610 1.00 94.69 191 ALA A O 1
ATOM 1398 N N . VAL A 1 192 ? 4.593 -18.934 -12.700 1.00 95.56 192 VAL A N 1
ATOM 1399 C CA . VAL A 1 192 ? 5.122 -17.567 -12.830 1.00 95.56 192 VAL A CA 1
ATOM 1400 C C . VAL A 1 192 ? 5.185 -16.822 -11.494 1.00 95.56 192 VAL A C 1
ATOM 1402 O O . VAL A 1 192 ? 5.601 -15.669 -11.477 1.00 95.56 192 VAL A O 1
ATOM 1405 N N . GLN A 1 193 ? 4.769 -17.475 -10.404 1.00 96.25 193 GLN A N 1
ATOM 1406 C CA . GLN A 1 193 ? 4.908 -16.970 -9.040 1.00 96.25 193 GLN A CA 1
ATOM 1407 C C . GLN A 1 193 ? 6.363 -17.079 -8.590 1.00 96.25 193 GLN A C 1
ATOM 1409 O O . GLN A 1 193 ? 6.975 -18.145 -8.701 1.00 96.25 193 GLN A O 1
ATOM 1414 N N . ASP A 1 194 ? 6.871 -16.003 -8.008 1.00 96.69 194 ASP A N 1
ATOM 1415 C CA . ASP A 1 194 ? 8.141 -15.994 -7.297 1.00 96.69 194 ASP A CA 1
ATOM 1416 C C . ASP A 1 194 ? 7.918 -16.176 -5.792 1.00 96.69 194 ASP A C 1
ATOM 1418 O O . ASP A 1 194 ? 6.849 -15.882 -5.257 1.00 96.69 194 ASP A O 1
ATOM 1422 N N . GLY A 1 195 ? 8.935 -16.681 -5.095 1.00 96.50 195 GLY A N 1
ATOM 1423 C CA . GLY A 1 195 ? 8.897 -16.784 -3.637 1.00 96.50 195 GLY A CA 1
ATOM 1424 C C . GLY A 1 195 ? 9.199 -15.447 -2.960 1.00 96.50 195 GLY A C 1
ATOM 1425 O O . GLY A 1 195 ? 9.876 -14.592 -3.536 1.00 96.50 195 GLY A O 1
ATOM 1426 N N . ARG A 1 196 ? 8.789 -15.307 -1.694 1.00 96.94 196 ARG A N 1
ATOM 1427 C CA . ARG A 1 196 ? 9.008 -14.104 -0.864 1.00 96.94 196 ARG A CA 1
ATOM 1428 C C . ARG A 1 196 ? 10.380 -13.446 -1.021 1.00 96.94 196 ARG A C 1
ATOM 1430 O O . ARG A 1 196 ? 10.449 -12.237 -1.186 1.00 96.94 196 ARG A O 1
ATOM 1437 N N . ALA A 1 197 ? 11.464 -14.219 -0.961 1.00 96.19 197 ALA A N 1
ATOM 1438 C CA . ALA A 1 197 ? 12.819 -13.664 -0.997 1.00 96.19 197 ALA A CA 1
ATOM 1439 C C . ALA A 1 197 ? 13.130 -12.928 -2.314 1.00 96.19 197 ALA A C 1
ATOM 1441 O O . ALA A 1 197 ? 13.824 -11.915 -2.301 1.00 96.19 197 ALA A O 1
ATOM 1442 N N . VAL A 1 198 ? 12.602 -13.413 -3.443 1.00 95.75 198 VAL A N 1
ATOM 1443 C CA . VAL A 1 198 ? 12.739 -12.742 -4.746 1.00 95.75 198 VAL A CA 1
ATOM 1444 C C . VAL A 1 198 ? 11.897 -11.473 -4.761 1.00 95.75 198 VAL A C 1
ATOM 1446 O O . VAL A 1 198 ? 12.386 -10.420 -5.151 1.00 95.75 198 VAL A O 1
ATOM 1449 N N . LEU A 1 199 ? 10.656 -11.566 -4.285 1.00 97.38 199 LEU A N 1
ATOM 1450 C CA . LEU A 1 199 ? 9.724 -10.447 -4.215 1.00 97.38 199 LEU A CA 1
ATOM 1451 C C . LEU A 1 199 ? 10.282 -9.290 -3.357 1.00 97.38 199 LEU A C 1
ATOM 1453 O O . LEU A 1 199 ? 10.373 -8.155 -3.824 1.00 97.38 199 LEU A O 1
ATOM 1457 N N . GLU A 1 200 ? 10.734 -9.586 -2.134 1.00 96.88 200 GLU A N 1
ATOM 1458 C CA . GLU A 1 200 ? 11.375 -8.617 -1.233 1.00 96.88 200 GLU A CA 1
ATOM 1459 C C . GLU A 1 200 ? 12.701 -8.095 -1.809 1.00 96.88 200 GLU A C 1
ATOM 1461 O O . GLU A 1 200 ? 12.992 -6.909 -1.678 1.00 96.88 200 GLU A O 1
ATOM 1466 N N . GLY A 1 201 ? 13.483 -8.945 -2.485 1.00 94.50 201 GLY A N 1
ATOM 1467 C CA . GLY A 1 201 ? 14.736 -8.549 -3.131 1.00 94.50 201 GLY A CA 1
ATOM 1468 C C . GLY A 1 201 ? 14.537 -7.562 -4.284 1.00 94.50 201 GLY A C 1
ATOM 1469 O O . GLY A 1 201 ? 15.259 -6.572 -4.370 1.00 94.50 201 GLY A O 1
ATOM 1470 N N . VAL A 1 202 ? 13.534 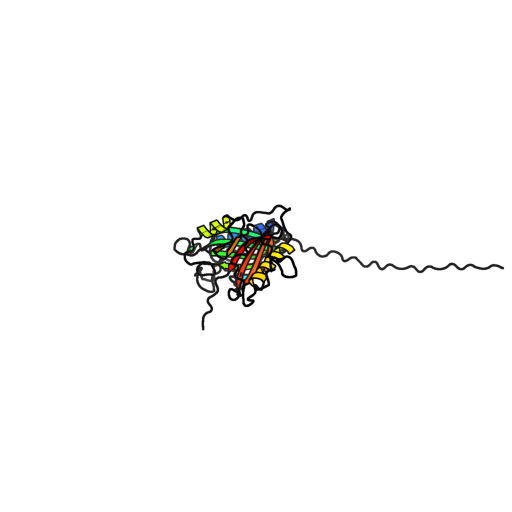-7.788 -5.139 1.00 94.69 202 VAL A N 1
ATOM 1471 C CA . VAL A 1 202 ? 13.190 -6.886 -6.250 1.00 94.69 202 VAL A CA 1
ATOM 1472 C C . VAL A 1 202 ? 12.666 -5.549 -5.722 1.00 94.69 202 VAL A C 1
ATOM 1474 O O . VAL A 1 202 ? 13.150 -4.498 -6.143 1.00 94.69 202 VAL A O 1
ATOM 1477 N N . ALA A 1 203 ? 11.731 -5.574 -4.765 1.00 96.19 203 ALA A N 1
ATOM 1478 C CA . ALA A 1 203 ? 11.225 -4.358 -4.127 1.00 96.19 203 ALA A CA 1
ATOM 1479 C C . ALA A 1 203 ? 12.350 -3.590 -3.412 1.00 96.19 203 ALA A C 1
ATOM 1481 O O . ALA A 1 203 ? 12.494 -2.384 -3.586 1.00 96.19 203 ALA A O 1
ATOM 1482 N N . GLY A 1 204 ? 13.196 -4.289 -2.649 1.00 94.81 204 GLY A N 1
ATOM 1483 C CA . GLY A 1 204 ? 14.346 -3.708 -1.959 1.00 94.81 204 GLY A CA 1
ATOM 1484 C C . GLY A 1 204 ? 15.338 -3.051 -2.916 1.00 94.81 204 GLY A C 1
ATOM 1485 O O . GLY A 1 204 ? 15.714 -1.906 -2.684 1.00 94.81 204 GLY A O 1
ATOM 1486 N N . GLY A 1 205 ? 15.683 -3.722 -4.019 1.00 92.44 205 GLY A N 1
ATOM 1487 C CA . GLY A 1 205 ? 16.559 -3.170 -5.051 1.00 92.44 205 GLY A CA 1
ATOM 1488 C C . GLY A 1 205 ? 15.996 -1.904 -5.700 1.00 92.44 205 GLY A C 1
ATOM 1489 O O . GLY A 1 205 ? 16.736 -0.943 -5.892 1.00 92.44 205 GLY A O 1
ATOM 1490 N N . TYR A 1 206 ? 14.686 -1.855 -5.975 1.00 92.94 206 TYR A N 1
ATOM 1491 C CA . TYR A 1 206 ? 14.041 -0.638 -6.486 1.00 92.94 206 TYR A CA 1
ATOM 1492 C C . TYR A 1 206 ? 14.140 0.517 -5.484 1.00 92.94 206 TYR A C 1
ATOM 1494 O O . TYR A 1 206 ? 14.474 1.639 -5.851 1.00 92.94 206 TYR A O 1
ATOM 1502 N N . LEU A 1 207 ? 13.893 0.251 -4.201 1.00 93.88 207 LEU A N 1
ATOM 1503 C CA . LEU A 1 207 ? 13.980 1.276 -3.159 1.00 93.88 207 LEU A CA 1
ATOM 1504 C C . LEU A 1 207 ? 15.425 1.734 -2.890 1.00 93.88 207 LEU A C 1
ATOM 1506 O O . LEU A 1 207 ? 15.639 2.895 -2.546 1.00 93.88 207 LEU A O 1
ATOM 1510 N N . ASP A 1 208 ? 16.415 0.853 -3.060 1.00 91.19 208 ASP A N 1
ATOM 1511 C CA . ASP A 1 208 ? 17.839 1.212 -3.008 1.00 91.19 208 ASP A CA 1
ATOM 1512 C C . ASP A 1 208 ? 18.233 2.112 -4.182 1.00 91.19 208 ASP A C 1
ATOM 1514 O O . ASP A 1 208 ? 18.928 3.107 -3.977 1.00 91.19 208 ASP A O 1
ATOM 1518 N N . LEU A 1 209 ? 17.737 1.807 -5.388 1.00 88.62 209 LEU A N 1
ATOM 1519 C CA . LEU A 1 209 ? 17.925 2.635 -6.578 1.00 88.62 209 LEU A CA 1
ATOM 1520 C C . LEU A 1 209 ? 17.394 4.056 -6.362 1.00 88.62 209 LEU A C 1
ATOM 1522 O O . LEU A 1 209 ? 18.108 5.017 -6.629 1.00 88.62 209 LEU A O 1
ATOM 1526 N N . LEU A 1 210 ? 16.177 4.205 -5.827 1.00 89.81 210 LEU A N 1
ATOM 1527 C CA . LEU A 1 210 ? 15.609 5.527 -5.530 1.00 89.81 210 LEU A CA 1
ATOM 1528 C C . LEU A 1 210 ? 16.476 6.338 -4.554 1.00 89.81 210 LEU A C 1
ATOM 1530 O O . LEU A 1 210 ? 16.564 7.557 -4.673 1.00 89.81 210 LEU A O 1
ATOM 1534 N N . GLY A 1 211 ? 17.143 5.667 -3.612 1.00 85.06 211 GLY A N 1
ATOM 1535 C CA . GLY A 1 211 ? 18.040 6.281 -2.634 1.00 85.06 211 GLY A CA 1
ATOM 1536 C C . GLY A 1 211 ? 19.441 6.623 -3.149 1.00 85.06 211 GLY A C 1
ATOM 1537 O O . GLY A 1 211 ? 20.313 6.893 -2.328 1.00 85.06 211 GLY A O 1
ATOM 1538 N N . GLY A 1 212 ? 19.693 6.567 -4.461 1.00 74.94 212 GLY A N 1
ATOM 1539 C CA . GLY A 1 212 ? 21.015 6.838 -5.041 1.00 74.94 212 GLY A CA 1
ATOM 1540 C C . GLY A 1 212 ? 21.963 5.635 -5.033 1.00 74.94 212 GLY A C 1
ATOM 1541 O O . GLY A 1 212 ? 23.148 5.777 -5.336 1.00 74.94 212 GLY A O 1
ATOM 1542 N N . GLY A 1 213 ? 21.468 4.438 -4.696 1.00 70.38 213 GLY A N 1
ATOM 1543 C CA . GLY A 1 213 ? 22.208 3.202 -4.926 1.00 70.38 213 GLY A CA 1
ATOM 1544 C C . GLY A 1 213 ? 22.455 3.005 -6.422 1.00 70.38 213 GLY A C 1
ATOM 1545 O O . GLY A 1 213 ? 21.592 3.313 -7.242 1.00 70.38 213 GLY A O 1
ATOM 1546 N N . SER A 1 214 ? 23.633 2.496 -6.795 1.00 55.94 214 SER A N 1
ATOM 1547 C CA . SER A 1 214 ? 23.953 2.204 -8.194 1.00 55.94 214 SER A CA 1
ATOM 1548 C C . SER A 1 214 ? 22.996 1.138 -8.736 1.00 55.94 214 SER A C 1
ATOM 1550 O O . SER A 1 214 ? 23.195 -0.059 -8.516 1.00 55.94 214 SER A O 1
ATOM 1552 N N . GLY A 1 215 ? 21.949 1.573 -9.441 1.00 50.34 215 GLY A N 1
ATOM 1553 C CA . GLY A 1 215 ? 21.222 0.720 -10.371 1.00 50.34 215 GLY A CA 1
ATOM 1554 C C . GLY A 1 215 ? 22.237 0.162 -11.344 1.00 50.34 215 GLY A C 1
ATOM 1555 O O . GLY A 1 215 ? 22.973 0.931 -11.950 1.00 50.34 215 GLY A O 1
ATOM 1556 N N . GLY A 1 216 ? 22.358 -1.163 -11.396 1.00 43.69 216 GLY A N 1
ATOM 1557 C CA . GLY A 1 216 ? 23.390 -1.802 -12.200 1.00 43.69 216 GLY A CA 1
ATOM 1558 C C . GLY A 1 216 ? 23.361 -1.284 -13.634 1.00 43.69 216 GLY A C 1
ATOM 1559 O O . GLY A 1 216 ? 22.327 -1.367 -14.296 1.00 43.69 216 GLY A O 1
ATOM 1560 N N . ASP A 1 217 ? 24.504 -0.778 -14.095 1.00 40.62 217 ASP A N 1
ATOM 1561 C CA . ASP A 1 217 ? 24.765 -0.513 -15.502 1.00 40.62 217 ASP A CA 1
ATOM 1562 C C . ASP A 1 217 ? 24.342 -1.762 -16.287 1.00 40.62 217 ASP A C 1
ATOM 1564 O O . ASP A 1 217 ? 24.744 -2.878 -15.946 1.00 40.62 217 ASP A O 1
ATOM 1568 N N . GLY A 1 218 ? 23.499 -1.599 -17.309 1.00 43.94 218 GL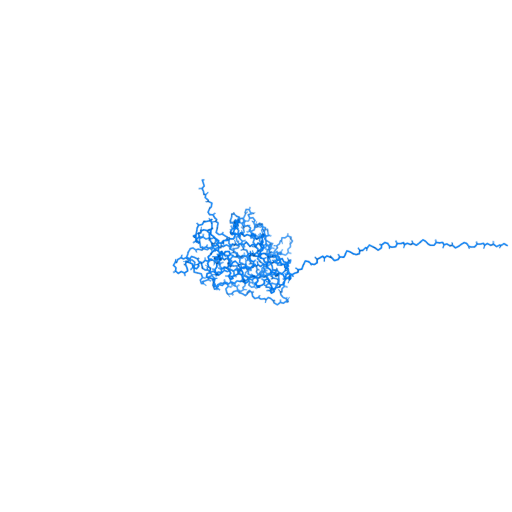Y A N 1
ATOM 1569 C CA . GLY A 1 218 ? 22.893 -2.686 -18.092 1.00 43.94 218 GLY A CA 1
ATOM 1570 C C . GLY A 1 218 ? 23.865 -3.595 -18.867 1.00 43.94 218 GLY A C 1
ATOM 1571 O O . GLY A 1 218 ? 23.443 -4.259 -19.811 1.00 43.94 218 GLY A O 1
ATOM 1572 N N . ASP A 1 219 ? 25.143 -3.646 -18.487 1.00 42.84 219 ASP A N 1
ATOM 1573 C CA . ASP A 1 219 ? 26.195 -4.503 -19.025 1.00 42.84 219 ASP A CA 1
ATOM 1574 C C . ASP A 1 219 ? 26.705 -5.493 -17.958 1.00 42.84 219 ASP A C 1
ATOM 1576 O O . ASP A 1 219 ? 27.801 -5.385 -17.418 1.00 42.84 219 ASP A O 1
ATOM 1580 N N . GLY A 1 220 ? 25.849 -6.456 -17.604 1.00 41.62 220 GLY A N 1
ATOM 1581 C CA . GLY A 1 220 ? 26.227 -7.856 -17.361 1.00 41.62 220 GLY A CA 1
ATOM 1582 C C . GLY A 1 220 ? 27.391 -8.221 -16.419 1.00 41.62 220 GLY A C 1
ATOM 1583 O O . GLY A 1 220 ? 27.871 -9.350 -16.533 1.00 41.62 220 GLY A O 1
ATOM 1584 N N . GLY A 1 221 ? 27.857 -7.366 -15.499 1.00 33.91 221 GLY A N 1
ATOM 1585 C CA . GLY A 1 221 ? 29.112 -7.650 -14.790 1.00 33.91 221 GLY A CA 1
ATOM 1586 C C . GLY A 1 221 ? 29.362 -6.953 -13.449 1.00 33.91 221 GLY A C 1
ATOM 1587 O O . GLY A 1 221 ? 30.328 -6.213 -13.332 1.00 33.91 221 GLY A O 1
ATOM 1588 N N . GLY A 1 222 ? 28.610 -7.313 -12.398 1.00 34.91 222 GLY A N 1
ATOM 1589 C CA . GLY A 1 222 ? 29.173 -7.418 -11.037 1.00 34.91 222 GLY A CA 1
ATOM 1590 C C . GLY A 1 222 ? 28.716 -6.425 -9.952 1.00 34.91 222 GLY A C 1
ATOM 1591 O O . GLY A 1 222 ? 29.254 -5.336 -9.821 1.00 34.91 222 GLY A O 1
ATOM 1592 N N . ASN A 1 223 ? 27.869 -6.940 -9.047 1.00 38.06 223 ASN A N 1
ATOM 1593 C CA . ASN A 1 223 ? 27.699 -6.573 -7.625 1.00 38.06 223 ASN A CA 1
ATOM 1594 C C . ASN A 1 223 ? 26.880 -5.327 -7.206 1.00 38.06 223 ASN A C 1
ATOM 1596 O O . ASN A 1 223 ? 27.007 -4.887 -6.064 1.00 38.06 223 ASN A O 1
ATOM 1600 N N . GLY A 1 224 ? 25.979 -4.829 -8.058 1.00 40.91 224 GLY A N 1
ATOM 1601 C CA . GLY A 1 224 ? 24.869 -3.942 -7.669 1.00 40.91 224 GLY A CA 1
ATOM 1602 C C . GLY A 1 224 ? 23.528 -4.663 -7.829 1.00 40.91 224 GLY A C 1
ATOM 1603 O O . GLY A 1 224 ? 23.383 -5.488 -8.731 1.00 40.91 224 GLY A O 1
ATOM 1604 N N . THR A 1 225 ? 22.557 -4.410 -6.954 1.00 48.31 225 THR A N 1
ATOM 1605 C CA . THR A 1 225 ? 21.180 -4.930 -7.027 1.00 48.31 225 THR A CA 1
ATOM 1606 C C . THR A 1 225 ? 20.471 -4.388 -8.275 1.00 48.31 225 THR A C 1
ATOM 1608 O O . THR A 1 225 ? 19.679 -3.455 -8.211 1.00 48.31 225 THR A O 1
ATOM 1611 N N . GLY A 1 226 ? 20.782 -4.950 -9.446 1.00 65.75 226 GLY A N 1
ATOM 1612 C CA . GLY A 1 226 ? 20.147 -4.588 -10.709 1.00 65.75 226 GLY A CA 1
ATOM 1613 C C . GLY A 1 226 ? 18.653 -4.871 -10.630 1.00 65.75 226 GLY A C 1
ATOM 1614 O O . GLY A 1 226 ? 18.240 -6.031 -10.589 1.00 65.75 226 GLY A O 1
ATOM 1615 N N . VAL A 1 227 ? 17.848 -3.814 -10.571 1.00 79.06 227 VAL A N 1
ATOM 1616 C CA . VAL A 1 227 ? 16.394 -3.927 -10.648 1.00 79.06 227 VAL A CA 1
ATOM 1617 C C . VAL A 1 227 ? 16.052 -4.590 -11.977 1.00 79.06 227 VAL A C 1
ATOM 1619 O O . VAL A 1 227 ? 16.407 -4.093 -13.044 1.00 79.06 227 VAL A O 1
ATOM 1622 N N . VAL A 1 228 ? 15.382 -5.739 -11.922 1.00 86.06 228 VAL A N 1
ATOM 1623 C CA . VAL A 1 228 ? 14.960 -6.439 -13.134 1.00 86.06 228 VAL A CA 1
ATOM 1624 C C . VAL A 1 228 ? 13.636 -5.837 -13.588 1.00 86.06 228 VAL A C 1
ATOM 1626 O O . VAL A 1 228 ? 12.588 -6.043 -12.974 1.00 86.06 228 VAL A O 1
ATOM 1629 N N . TRP A 1 229 ? 13.683 -5.073 -14.673 1.00 88.31 229 TRP A N 1
ATOM 1630 C CA . TRP A 1 229 ? 12.509 -4.435 -15.258 1.00 88.31 229 TRP A CA 1
ATOM 1631 C C . TRP A 1 229 ? 11.761 -5.399 -16.178 1.00 88.31 229 TRP A C 1
ATOM 1633 O O . TRP A 1 229 ? 12.344 -5.977 -17.097 1.00 88.31 229 TRP A O 1
ATOM 1643 N N . GLY A 1 230 ? 10.456 -5.553 -15.967 1.00 89.00 230 GLY A N 1
ATOM 1644 C CA . GLY A 1 230 ? 9.587 -6.205 -16.938 1.00 89.00 230 GLY A CA 1
ATOM 1645 C C . GLY A 1 230 ? 9.331 -5.308 -18.147 1.00 89.00 230 GLY A C 1
ATOM 1646 O O . GLY A 1 230 ? 9.565 -4.098 -18.123 1.00 89.00 230 GLY A O 1
ATOM 1647 N N . ARG A 1 231 ? 8.839 -5.924 -19.223 1.00 89.19 231 ARG A N 1
ATOM 1648 C CA . ARG A 1 231 ? 8.300 -5.236 -20.400 1.00 89.19 231 ARG A CA 1
ATOM 1649 C C . ARG A 1 231 ? 7.005 -5.944 -20.803 1.00 89.19 231 ARG A C 1
ATOM 1651 O O . ARG A 1 231 ? 7.083 -7.110 -21.202 1.00 89.19 231 ARG A O 1
ATOM 1658 N N . PRO A 1 232 ? 5.835 -5.303 -20.653 1.00 90.62 232 PRO A N 1
ATOM 1659 C CA . PRO A 1 232 ? 5.634 -3.939 -20.142 1.00 90.62 232 PRO A CA 1
ATOM 1660 C C . PRO A 1 232 ? 5.892 -3.792 -18.631 1.00 90.62 232 PRO A C 1
ATOM 1662 O O . PRO A 1 232 ? 5.712 -4.747 -17.873 1.00 90.62 232 PRO A O 1
ATOM 1665 N N . CYS A 1 233 ? 6.247 -2.583 -18.187 1.00 91.31 233 CYS A N 1
ATOM 1666 C CA . CYS A 1 233 ? 6.264 -2.180 -16.778 1.00 91.31 233 CYS A CA 1
ATOM 1667 C C . CYS A 1 233 ? 5.781 -0.735 -16.639 1.00 91.31 233 CYS A C 1
ATOM 1669 O O . CYS A 1 233 ? 6.352 0.120 -17.302 1.00 91.31 233 CYS A O 1
ATOM 1671 N N . ALA A 1 234 ? 4.805 -0.476 -15.760 1.00 93.31 234 ALA A N 1
ATOM 1672 C CA . ALA A 1 234 ? 4.245 0.861 -15.536 1.00 93.31 234 ALA A CA 1
ATOM 1673 C C . ALA A 1 234 ? 4.368 1.328 -14.075 1.00 93.31 234 ALA A C 1
ATOM 1675 O O . ALA A 1 234 ? 4.401 0.503 -13.154 1.00 93.31 234 ALA A O 1
ATOM 1676 N N . ARG A 1 235 ? 4.410 2.649 -13.861 1.00 94.50 235 ARG A N 1
ATOM 1677 C CA . ARG A 1 235 ? 4.424 3.259 -12.522 1.00 94.50 235 ARG A CA 1
ATOM 1678 C C . ARG A 1 235 ? 3.219 4.172 -12.323 1.00 94.50 235 ARG A C 1
ATOM 1680 O O . ARG A 1 235 ? 2.959 5.014 -13.175 1.00 94.50 235 ARG A O 1
ATOM 1687 N N . LEU A 1 236 ? 2.535 4.036 -11.191 1.00 95.19 236 LEU A N 1
ATOM 1688 C CA . LEU A 1 236 ? 1.524 4.968 -10.698 1.00 95.19 236 LEU A CA 1
ATOM 1689 C C . LEU A 1 236 ? 2.069 5.694 -9.463 1.00 95.19 236 LEU A C 1
ATOM 1691 O O . LEU A 1 236 ? 2.130 5.134 -8.371 1.00 95.19 236 LEU A O 1
ATOM 1695 N N . GLU A 1 237 ? 2.491 6.937 -9.644 1.00 93.62 237 GLU A N 1
ATOM 1696 C CA . GLU A 1 237 ? 3.120 7.779 -8.627 1.00 93.62 237 GLU A CA 1
ATOM 1697 C C . GLU A 1 237 ? 2.154 8.897 -8.227 1.00 93.62 237 GLU A C 1
ATOM 1699 O O . GLU A 1 237 ? 1.983 9.869 -8.960 1.00 93.62 237 GLU A O 1
ATOM 1704 N N . GLY A 1 238 ? 1.472 8.747 -7.090 1.00 92.00 238 GLY A N 1
ATOM 1705 C CA . GLY A 1 238 ? 0.305 9.558 -6.748 1.00 92.00 238 GLY A CA 1
ATOM 1706 C C . GLY A 1 238 ? -0.796 9.340 -7.786 1.00 92.00 238 GLY A C 1
ATOM 1707 O O . GLY A 1 238 ? -1.387 8.264 -7.851 1.00 92.00 238 GLY A O 1
ATOM 1708 N N . SER A 1 239 ? -1.035 10.350 -8.621 1.00 92.06 239 SER A N 1
ATOM 1709 C CA . SER A 1 239 ? -1.955 10.288 -9.766 1.00 92.06 239 SER A CA 1
ATOM 1710 C C . SER A 1 239 ? -1.269 10.241 -11.135 1.00 92.06 239 SER A C 1
ATOM 1712 O O . SER A 1 239 ? -1.941 10.200 -12.165 1.00 92.06 239 SER A O 1
ATOM 1714 N N . VAL A 1 240 ? 0.066 10.245 -11.170 1.00 92.00 240 VAL A N 1
ATOM 1715 C CA . VAL A 1 240 ? 0.844 10.282 -12.412 1.00 92.00 240 VAL A CA 1
ATOM 1716 C C . VAL A 1 240 ? 1.152 8.860 -12.865 1.00 92.00 240 VAL A C 1
ATOM 1718 O O . VAL A 1 240 ? 1.811 8.105 -12.153 1.00 92.00 240 VAL A O 1
ATOM 1721 N N . TYR A 1 241 ? 0.692 8.502 -14.065 1.00 91.31 241 TYR A N 1
ATOM 1722 C CA . TYR A 1 241 ? 0.941 7.194 -14.667 1.00 91.31 241 TYR A CA 1
ATOM 1723 C C . TYR A 1 241 ? 2.021 7.273 -15.746 1.00 91.31 241 TYR A C 1
ATOM 1725 O O . TYR A 1 241 ? 1.882 8.026 -16.712 1.00 91.31 241 TYR A O 1
ATOM 1733 N N . THR A 1 242 ? 3.100 6.508 -15.591 1.00 87.06 242 THR A N 1
ATOM 1734 C CA . THR A 1 242 ? 4.255 6.505 -16.501 1.00 87.06 242 THR A CA 1
ATOM 1735 C C . THR A 1 242 ? 4.584 5.100 -17.006 1.00 87.06 242 THR A C 1
ATOM 1737 O O . THR A 1 242 ? 4.161 4.101 -16.422 1.00 87.06 242 THR A O 1
ATOM 1740 N N . ALA A 1 243 ? 5.358 5.029 -18.097 1.00 75.50 243 ALA A N 1
ATOM 1741 C CA . ALA A 1 243 ? 5.794 3.786 -18.742 1.00 75.50 243 ALA A CA 1
ATOM 1742 C C . ALA A 1 243 ? 4.619 2.875 -19.185 1.00 75.50 243 ALA A C 1
ATOM 1744 O O . ALA A 1 243 ? 4.539 1.690 -18.871 1.00 75.50 243 ALA A O 1
ATOM 1745 N N . VAL A 1 244 ? 3.661 3.460 -19.906 1.00 70.56 244 VAL A N 1
ATOM 1746 C CA . VAL A 1 244 ? 2.372 2.849 -20.280 1.00 70.56 244 VAL A CA 1
ATOM 1747 C C . VAL A 1 244 ? 2.473 1.947 -21.521 1.00 70.56 244 VAL A C 1
ATOM 1749 O O . VAL A 1 244 ? 1.595 1.121 -21.771 1.00 70.56 244 VAL A O 1
ATOM 1752 N N . GLY A 1 245 ? 3.527 2.088 -22.326 1.00 69.19 245 GLY A N 1
ATOM 1753 C CA . GLY A 1 245 ? 3.696 1.347 -23.574 1.00 69.19 245 GLY A CA 1
ATOM 1754 C C . GLY A 1 245 ? 4.044 -0.134 -23.379 1.00 69.19 245 GLY A C 1
ATOM 1755 O O . GLY A 1 245 ? 4.733 -0.524 -22.439 1.00 69.19 245 GLY A O 1
ATOM 1756 N N . GLU A 1 246 ? 3.637 -0.978 -24.333 1.00 71.12 246 GLU A N 1
ATOM 1757 C CA . GLU A 1 246 ? 3.877 -2.435 -24.297 1.00 71.12 246 GLU A CA 1
ATOM 1758 C C . GLU A 1 246 ? 5.367 -2.816 -24.230 1.00 71.12 246 GLU A C 1
ATOM 1760 O O . GLU A 1 246 ? 5.731 -3.888 -23.745 1.00 71.12 246 GLU A O 1
ATOM 1765 N N . THR A 1 247 ? 6.236 -1.930 -24.716 1.00 74.25 247 THR A N 1
ATOM 1766 C CA . THR A 1 247 ? 7.693 -2.101 -24.726 1.00 74.25 247 THR A CA 1
ATOM 1767 C C . THR A 1 247 ? 8.408 -1.271 -23.662 1.00 74.25 247 THR A C 1
ATOM 1769 O O . THR A 1 247 ? 9.634 -1.348 -23.569 1.00 74.25 247 THR A O 1
ATOM 1772 N N . GLU A 1 248 ? 7.680 -0.451 -22.903 1.00 78.25 248 GLU A N 1
ATOM 1773 C CA . GLU A 1 248 ? 8.261 0.469 -21.928 1.00 78.25 248 GLU A CA 1
ATOM 1774 C C . GLU A 1 248 ? 8.656 -0.256 -20.635 1.00 78.25 248 GLU A C 1
ATOM 1776 O O . GLU A 1 248 ? 8.099 -1.298 -20.272 1.00 78.25 248 GLU A O 1
ATOM 1781 N N . SER A 1 249 ? 9.675 0.291 -19.969 1.00 80.44 249 SER A N 1
ATOM 1782 C CA . SER A 1 249 ? 10.121 -0.130 -18.643 1.00 80.44 249 SER A CA 1
ATOM 1783 C C . SER A 1 249 ? 9.876 0.982 -17.627 1.00 80.44 249 SER A C 1
ATOM 1785 O O . SER A 1 249 ? 9.970 2.167 -17.950 1.00 80.44 249 SER A O 1
ATOM 1787 N N . CYS A 1 250 ? 9.676 0.593 -16.367 1.00 84.19 250 CYS A N 1
ATOM 1788 C CA . CYS A 1 250 ? 9.550 1.515 -15.237 1.00 84.19 250 CYS A CA 1
ATOM 1789 C C . CYS A 1 250 ? 10.837 2.301 -14.919 1.00 84.19 250 CYS A C 1
ATOM 1791 O O . CYS A 1 250 ? 10.848 3.082 -13.977 1.00 84.19 250 CYS A O 1
ATOM 1793 N N . GLU A 1 251 ? 11.918 2.077 -15.665 1.00 82.88 251 GLU A N 1
ATOM 1794 C CA . GLU A 1 251 ? 13.211 2.731 -15.468 1.00 82.88 251 GLU A CA 1
ATOM 1795 C C . GLU A 1 251 ? 13.187 4.206 -15.891 1.00 82.88 251 GLU A C 1
ATOM 1797 O O . GLU A 1 251 ? 13.844 5.056 -15.290 1.00 82.88 251 GLU A O 1
ATOM 1802 N N . MET A 1 252 ? 12.426 4.527 -16.941 1.00 75.69 252 MET A N 1
ATOM 1803 C CA . MET A 1 252 ? 12.426 5.873 -17.505 1.00 75.69 252 MET A CA 1
ATOM 1804 C C . MET A 1 252 ? 11.736 6.872 -16.573 1.00 75.69 252 MET A C 1
ATOM 1806 O O . MET A 1 252 ? 10.598 6.666 -16.143 1.00 75.69 252 MET A O 1
ATOM 1810 N N . GLY A 1 253 ? 12.415 7.993 -16.318 1.00 74.88 253 GLY A N 1
ATOM 1811 C CA . GLY A 1 253 ? 11.889 9.095 -15.513 1.00 74.88 253 GLY A CA 1
ATOM 1812 C C . GLY A 1 253 ? 11.845 8.806 -14.012 1.00 74.88 253 GLY A C 1
ATOM 1813 O O . GLY A 1 253 ? 11.017 9.394 -13.322 1.00 74.88 253 GLY A O 1
ATOM 1814 N N . LEU A 1 254 ? 12.657 7.869 -13.513 1.00 82.00 254 LEU A N 1
ATOM 1815 C CA . LEU A 1 254 ? 12.823 7.661 -12.075 1.00 82.00 254 LEU A CA 1
ATOM 1816 C C . LEU A 1 254 ? 13.560 8.842 -11.446 1.00 82.00 254 LEU A C 1
ATOM 1818 O O . LEU A 1 254 ? 14.662 9.194 -11.864 1.00 82.00 254 LEU A O 1
ATOM 1822 N N . GLU A 1 255 ? 12.970 9.409 -10.400 1.00 80.44 255 GLU A N 1
ATOM 1823 C CA . GLU A 1 255 ? 13.612 10.428 -9.572 1.00 80.44 255 GLU A CA 1
ATOM 1824 C C . GLU A 1 255 ? 14.540 9.751 -8.557 1.00 80.44 255 GLU A C 1
ATOM 1826 O O . GLU A 1 255 ? 14.122 9.333 -7.474 1.00 80.44 255 GLU A O 1
ATOM 1831 N N . ILE A 1 256 ? 15.806 9.599 -8.937 1.00 84.31 256 ILE A N 1
ATOM 1832 C CA . ILE A 1 256 ? 16.857 9.046 -8.081 1.00 84.31 256 ILE A CA 1
ATOM 1833 C C . ILE A 1 256 ? 17.442 10.174 -7.229 1.00 84.31 256 ILE A C 1
ATOM 1835 O O . ILE A 1 256 ? 17.757 11.244 -7.746 1.00 84.31 256 ILE A O 1
ATOM 1839 N N . SER A 1 257 ? 17.605 9.940 -5.925 1.00 79.69 257 SER A N 1
ATOM 1840 C CA . SER A 1 257 ? 18.240 10.920 -5.044 1.00 79.69 257 SER A CA 1
ATOM 1841 C C . SER A 1 257 ? 19.710 11.117 -5.417 1.00 79.69 257 SER A C 1
ATOM 1843 O O . SER A 1 257 ? 20.503 10.176 -5.377 1.00 79.69 257 SER A O 1
ATOM 1845 N N . GLU A 1 258 ? 20.092 12.360 -5.708 1.00 77.44 258 GLU A N 1
ATOM 1846 C CA . GLU A 1 258 ? 21.491 12.746 -5.942 1.00 77.44 258 GLU A CA 1
ATOM 1847 C C . GLU A 1 258 ? 22.292 12.883 -4.634 1.00 77.44 258 GLU A C 1
ATOM 1849 O O . GLU A 1 258 ? 23.519 12.795 -4.638 1.00 77.44 258 GLU A O 1
ATOM 1854 N N . ASN A 1 259 ? 21.599 13.061 -3.503 1.00 76.50 259 ASN A N 1
ATOM 1855 C CA . ASN A 1 259 ? 22.201 13.316 -2.190 1.00 76.50 259 ASN A CA 1
ATOM 1856 C C . ASN A 1 259 ? 22.185 12.090 -1.262 1.00 76.50 259 ASN A C 1
ATOM 1858 O O . ASN A 1 259 ? 22.572 12.193 -0.097 1.00 76.50 259 ASN A O 1
ATOM 1862 N N . GLY A 1 260 ? 21.740 10.932 -1.756 1.00 70.06 260 GLY A N 1
ATOM 1863 C CA . GLY A 1 260 ? 21.643 9.711 -0.955 1.00 70.06 260 GLY A CA 1
ATOM 1864 C C . GLY A 1 260 ? 20.505 9.731 0.071 1.00 70.06 260 GLY A C 1
ATOM 1865 O O . GLY A 1 260 ? 20.588 9.059 1.101 1.00 70.06 260 GLY A O 1
ATOM 1866 N N . GLU A 1 261 ? 19.449 10.511 -0.177 1.00 81.56 261 GLU A N 1
ATOM 1867 C CA . GLU A 1 261 ? 18.240 10.543 0.649 1.00 81.56 261 GLU A CA 1
ATOM 1868 C C . GLU A 1 261 ? 17.480 9.224 0.476 1.00 81.56 261 GLU A C 1
ATOM 1870 O O . GLU A 1 261 ? 16.624 9.057 -0.392 1.00 81.56 261 GLU A O 1
ATOM 1875 N N . GLY A 1 262 ? 17.870 8.240 1.281 1.00 85.00 262 GLY A N 1
ATOM 1876 C CA . GLY A 1 262 ? 17.417 6.868 1.127 1.00 85.00 262 GLY A CA 1
ATOM 1877 C C . GLY A 1 262 ? 15.953 6.641 1.499 1.00 85.00 262 GLY A C 1
ATOM 1878 O O . GLY A 1 262 ? 15.357 7.347 2.316 1.00 85.00 262 GLY A O 1
ATOM 1879 N N . ILE A 1 263 ? 15.401 5.552 0.961 1.00 92.88 263 ILE A N 1
ATOM 1880 C CA . ILE A 1 263 ? 14.157 4.964 1.459 1.00 92.88 263 ILE A CA 1
ATOM 1881 C C . ILE A 1 263 ? 14.481 4.095 2.677 1.00 92.88 263 ILE A C 1
ATOM 1883 O O . ILE A 1 263 ? 15.130 3.053 2.538 1.00 92.88 263 ILE A O 1
ATOM 1887 N N . THR A 1 264 ? 14.028 4.492 3.863 1.00 94.25 264 THR A N 1
ATOM 1888 C CA . THR A 1 264 ? 14.375 3.854 5.147 1.00 94.25 264 THR A CA 1
ATOM 1889 C C . THR A 1 264 ? 13.147 3.268 5.856 1.00 94.25 264 THR A C 1
ATOM 1891 O O . THR A 1 264 ? 12.031 3.364 5.356 1.00 94.25 264 THR A O 1
ATOM 1894 N N . GLU A 1 265 ? 13.345 2.591 6.994 1.00 95.50 265 GLU A N 1
ATOM 1895 C CA . GLU A 1 265 ? 12.262 2.011 7.821 1.00 95.50 265 GLU A CA 1
ATOM 1896 C C . GLU A 1 265 ? 11.300 1.074 7.062 1.00 95.50 265 GLU A C 1
ATOM 1898 O O . GLU A 1 265 ? 10.104 1.019 7.342 1.00 95.50 265 GLU A O 1
ATOM 1903 N N . ARG A 1 266 ? 11.830 0.315 6.097 1.00 97.50 266 ARG A N 1
ATOM 1904 C CA . ARG A 1 266 ? 11.043 -0.524 5.184 1.00 97.50 266 ARG A CA 1
ATOM 1905 C C . ARG A 1 266 ? 10.348 -1.673 5.920 1.00 97.50 266 ARG A C 1
ATOM 1907 O O . ARG A 1 266 ? 11.004 -2.524 6.523 1.00 97.50 266 ARG A O 1
ATOM 1914 N N . GLN A 1 267 ? 9.025 -1.738 5.811 1.00 98.12 267 GLN A N 1
ATOM 1915 C CA . GLN A 1 267 ? 8.192 -2.822 6.330 1.00 98.12 267 GLN A CA 1
ATOM 1916 C C . GLN A 1 267 ? 7.437 -3.499 5.190 1.00 98.12 267 GLN A C 1
ATOM 1918 O O . GLN A 1 267 ? 6.643 -2.861 4.500 1.00 98.12 267 GLN A O 1
ATOM 1923 N N . PHE A 1 268 ? 7.683 -4.797 5.012 1.00 98.44 268 PHE A N 1
ATOM 1924 C CA . PHE A 1 268 ? 7.198 -5.574 3.874 1.00 98.44 268 PHE A CA 1
ATOM 1925 C C . PHE A 1 268 ? 5.958 -6.401 4.235 1.00 98.44 268 PHE A C 1
ATOM 1927 O O . PHE A 1 268 ? 5.933 -7.078 5.266 1.00 98.44 268 PHE A O 1
ATOM 1934 N N . VAL A 1 269 ? 4.970 -6.391 3.340 1.00 98.75 269 VAL A N 1
ATOM 1935 C CA . VAL A 1 269 ? 3.812 -7.297 3.316 1.00 98.75 269 VAL A CA 1
ATOM 1936 C C . VAL A 1 269 ? 3.777 -7.948 1.938 1.00 98.75 269 VAL A C 1
ATOM 1938 O O . VAL A 1 269 ? 3.761 -7.238 0.935 1.00 98.75 269 VAL A O 1
ATOM 1941 N N . VAL A 1 270 ? 3.798 -9.281 1.886 1.00 98.69 270 VAL A N 1
ATOM 1942 C CA . VAL A 1 270 ? 4.003 -10.033 0.638 1.00 98.69 270 VAL A CA 1
ATOM 1943 C C . VAL A 1 270 ? 2.874 -11.026 0.402 1.00 98.69 270 VAL A C 1
ATOM 1945 O O . VAL A 1 270 ? 2.527 -11.799 1.296 1.00 98.69 270 VAL A O 1
ATOM 1948 N N . ASP A 1 271 ? 2.377 -11.065 -0.832 1.00 98.44 271 ASP A N 1
ATOM 1949 C CA . ASP A 1 271 ? 1.463 -12.094 -1.323 1.00 98.44 271 ASP A CA 1
ATOM 1950 C C . ASP A 1 271 ? 2.035 -12.738 -2.592 1.00 98.44 271 ASP A C 1
ATOM 1952 O O . ASP A 1 271 ? 1.944 -12.210 -3.704 1.00 98.44 271 ASP A O 1
ATOM 1956 N N . GLU A 1 272 ? 2.629 -13.918 -2.411 1.00 98.06 272 GLU A N 1
ATOM 1957 C CA . GLU A 1 272 ? 3.248 -14.713 -3.477 1.00 98.06 272 GLU A CA 1
ATOM 1958 C C . GLU A 1 272 ? 2.235 -15.155 -4.541 1.00 98.06 272 GLU A C 1
ATOM 1960 O O . GLU A 1 272 ? 2.610 -15.395 -5.687 1.00 98.06 272 GLU A O 1
ATOM 1965 N N . SER A 1 273 ? 0.947 -15.267 -4.188 1.00 97.50 273 SER A N 1
ATOM 1966 C CA . SER A 1 273 ? -0.086 -15.705 -5.129 1.00 97.50 273 SER A CA 1
ATOM 1967 C C . SER A 1 273 ? -0.408 -14.635 -6.167 1.00 97.50 273 SER A C 1
ATOM 1969 O O . SER A 1 273 ? -0.729 -14.970 -7.305 1.00 97.50 273 SER A O 1
ATOM 1971 N N . VAL A 1 274 ? -0.267 -13.363 -5.795 1.00 98.12 274 VAL A N 1
ATOM 1972 C CA . VAL A 1 274 ? -0.455 -12.189 -6.661 1.00 98.12 274 VAL A CA 1
ATOM 1973 C C . VAL A 1 274 ? 0.883 -11.692 -7.226 1.00 98.12 274 VAL A C 1
ATOM 1975 O O . VAL A 1 274 ? 0.902 -10.964 -8.216 1.00 98.12 274 VAL A O 1
ATOM 1978 N N . GLY A 1 275 ? 2.003 -12.088 -6.612 1.00 98.31 275 GLY A N 1
ATOM 1979 C CA . GLY A 1 275 ? 3.309 -11.482 -6.864 1.00 98.31 275 GLY A CA 1
ATOM 1980 C C . GLY A 1 275 ? 3.364 -10.037 -6.365 1.00 98.31 275 GLY A C 1
ATOM 1981 O O . GLY A 1 275 ? 4.055 -9.220 -6.967 1.00 98.31 275 GLY A O 1
ATOM 1982 N N . SER A 1 276 ? 2.593 -9.706 -5.321 1.00 98.56 276 SER A N 1
ATOM 1983 C CA . SER A 1 276 ? 2.518 -8.352 -4.761 1.00 98.56 276 SER A CA 1
ATOM 1984 C C . SER A 1 276 ? 3.436 -8.201 -3.549 1.00 98.56 276 SER A C 1
ATOM 1986 O O . SER A 1 276 ? 3.528 -9.098 -2.702 1.00 98.56 276 SER A O 1
ATOM 1988 N N . VAL A 1 277 ? 4.097 -7.047 -3.459 1.00 98.56 277 VAL A N 1
ATOM 1989 C CA . VAL A 1 277 ? 4.855 -6.602 -2.287 1.00 98.56 277 VAL A CA 1
ATOM 1990 C C . VAL A 1 277 ? 4.468 -5.176 -1.967 1.00 98.56 277 VAL A C 1
ATOM 1992 O O . VAL A 1 277 ? 4.789 -4.269 -2.728 1.00 98.56 277 VAL A O 1
ATOM 1995 N N . SER A 1 278 ? 3.856 -4.962 -0.809 1.00 98.69 278 SER A N 1
ATOM 1996 C CA . SER A 1 278 ? 3.698 -3.622 -0.254 1.00 98.69 278 SER A CA 1
ATOM 1997 C C . SER A 1 278 ? 4.859 -3.301 0.686 1.00 98.69 278 SER A C 1
ATOM 1999 O O . SER A 1 278 ? 5.216 -4.125 1.533 1.00 98.69 278 SER A O 1
ATOM 2001 N N . VAL A 1 279 ? 5.407 -2.091 0.581 1.00 98.75 279 VAL A N 1
ATOM 2002 C CA . VAL A 1 279 ? 6.453 -1.567 1.462 1.00 98.75 279 VAL A CA 1
ATOM 2003 C C . VAL A 1 279 ? 6.014 -0.237 2.055 1.00 98.75 279 VAL A C 1
ATOM 2005 O O . VAL A 1 279 ? 5.865 0.747 1.338 1.00 98.75 279 VAL A O 1
ATOM 2008 N N . LEU A 1 280 ? 5.835 -0.199 3.374 1.00 98.56 280 LEU A N 1
ATOM 2009 C CA . LEU A 1 280 ? 5.722 1.047 4.129 1.00 98.56 280 LEU A CA 1
ATOM 2010 C C . LEU A 1 280 ? 7.131 1.507 4.480 1.00 98.56 280 LEU A C 1
ATOM 2012 O O . LEU A 1 280 ? 7.912 0.713 5.002 1.00 98.56 280 LEU A O 1
ATOM 2016 N N . ALA A 1 281 ? 7.458 2.760 4.194 1.00 97.56 281 ALA A N 1
ATOM 2017 C CA . ALA A 1 281 ? 8.791 3.302 4.411 1.00 97.56 281 ALA A CA 1
ATOM 2018 C C . ALA A 1 281 ? 8.760 4.802 4.736 1.00 97.56 281 ALA A C 1
ATOM 2020 O O . ALA A 1 281 ? 7.739 5.475 4.584 1.00 97.56 281 ALA A O 1
ATOM 2021 N N . ARG A 1 282 ? 9.912 5.326 5.153 1.00 95.12 282 ARG A N 1
ATOM 2022 C CA . ARG A 1 282 ? 10.213 6.760 5.195 1.00 95.12 282 ARG A CA 1
ATOM 2023 C C . ARG A 1 282 ? 10.962 7.127 3.922 1.00 95.12 282 ARG A C 1
ATOM 2025 O O . ARG A 1 282 ? 12.041 6.583 3.679 1.00 95.12 282 ARG A O 1
ATOM 2032 N N . ASP A 1 283 ? 10.400 8.021 3.118 1.00 92.75 283 ASP A N 1
ATOM 2033 C CA . ASP A 1 283 ? 11.029 8.459 1.871 1.00 92.75 283 ASP A CA 1
ATOM 2034 C C . ASP A 1 283 ? 11.826 9.747 2.095 1.00 92.75 283 ASP A C 1
ATOM 2036 O O . ASP A 1 283 ? 11.249 10.823 2.264 1.00 92.75 283 ASP A O 1
ATOM 2040 N N . GLY A 1 284 ? 13.157 9.633 2.123 1.00 89.06 284 GLY A N 1
ATOM 2041 C CA . GLY A 1 284 ? 14.054 10.770 2.326 1.00 89.06 284 GLY A CA 1
ATOM 2042 C C . GLY A 1 284 ? 13.899 11.868 1.271 1.00 89.06 284 GLY A C 1
ATOM 2043 O O . GLY A 1 284 ? 13.978 13.039 1.625 1.00 89.06 284 GLY A O 1
ATOM 2044 N N . ARG A 1 285 ? 13.572 11.510 0.020 1.00 87.62 285 ARG A N 1
ATOM 2045 C CA . ARG A 1 285 ? 13.340 12.466 -1.085 1.00 87.62 285 ARG A CA 1
ATOM 2046 C C . ARG A 1 285 ? 12.122 13.362 -0.837 1.00 87.62 285 ARG A C 1
ATOM 2048 O O . ARG A 1 285 ? 11.968 14.408 -1.453 1.00 87.62 285 ARG A O 1
ATOM 2055 N N . HIS A 1 286 ? 11.255 12.940 0.084 1.00 85.69 286 HIS A N 1
ATOM 2056 C CA . HIS A 1 286 ? 10.047 13.638 0.508 1.00 85.69 286 HIS A CA 1
ATOM 2057 C C . HIS A 1 286 ? 10.120 14.034 1.991 1.00 85.69 286 HIS A C 1
ATOM 2059 O O . HIS A 1 286 ? 9.124 13.941 2.710 1.00 85.69 286 HIS A O 1
ATOM 2065 N N . GLY A 1 287 ? 11.309 14.406 2.482 1.00 86.56 287 GLY A N 1
ATOM 2066 C CA . GLY A 1 287 ? 11.506 14.869 3.862 1.00 86.56 287 GLY A CA 1
ATOM 2067 C C . GLY A 1 287 ? 11.231 13.800 4.928 1.00 86.56 287 GLY A C 1
ATOM 2068 O O . GLY A 1 287 ? 10.876 14.120 6.058 1.00 86.56 287 GLY A O 1
ATOM 2069 N N . GLY A 1 288 ? 11.328 12.514 4.577 1.00 89.94 288 GLY A N 1
ATOM 2070 C CA . GLY A 1 288 ? 10.985 11.408 5.475 1.00 89.94 288 GLY A CA 1
ATOM 2071 C C . GLY A 1 288 ? 9.478 11.162 5.608 1.00 89.94 288 GLY A C 1
ATOM 2072 O O . GLY A 1 288 ? 9.041 10.520 6.574 1.00 89.94 288 GLY A O 1
ATOM 2073 N N . SER A 1 289 ? 8.669 11.648 4.659 1.00 91.25 289 SER A N 1
ATOM 2074 C CA . SER A 1 289 ? 7.228 11.394 4.653 1.00 91.25 289 SER A CA 1
ATOM 2075 C C . SER A 1 289 ? 6.935 9.884 4.606 1.00 91.25 289 SER A C 1
ATOM 2077 O O . SER A 1 289 ? 7.558 9.155 3.818 1.00 91.25 289 SER A O 1
ATOM 2079 N N . PRO A 1 290 ? 6.001 9.379 5.438 1.00 95.69 290 PRO A N 1
ATOM 2080 C CA . PRO A 1 290 ? 5.480 8.024 5.315 1.00 95.69 290 PRO A CA 1
ATOM 2081 C C . PRO A 1 290 ? 4.979 7.776 3.900 1.00 95.69 290 PRO A C 1
ATOM 2083 O O . PRO A 1 290 ? 4.071 8.452 3.421 1.00 95.69 290 PRO A O 1
ATOM 2086 N N . THR A 1 291 ? 5.574 6.795 3.241 1.00 96.69 291 THR A N 1
ATOM 2087 C CA . THR A 1 291 ? 5.291 6.467 1.848 1.00 96.69 291 THR A CA 1
ATOM 2088 C C . THR A 1 291 ? 4.977 4.988 1.752 1.00 96.69 291 THR A C 1
ATOM 2090 O O . THR A 1 291 ? 5.673 4.156 2.340 1.00 96.69 291 THR A O 1
ATOM 2093 N N . LEU A 1 292 ? 3.906 4.666 1.031 1.00 97.81 292 LEU A N 1
ATOM 2094 C CA . LEU A 1 292 ? 3.575 3.298 0.668 1.00 97.81 292 LEU A CA 1
ATOM 2095 C C . LEU A 1 292 ? 3.957 3.061 -0.782 1.00 97.81 292 LEU A C 1
ATOM 2097 O O . LEU A 1 292 ? 3.604 3.833 -1.674 1.00 97.81 292 LEU A O 1
ATOM 2101 N N . PHE A 1 293 ? 4.664 1.959 -0.980 1.00 98.25 293 PHE A N 1
ATOM 2102 C CA . PHE A 1 293 ? 4.963 1.393 -2.277 1.00 98.25 293 PHE A CA 1
ATOM 2103 C C . PHE A 1 293 ? 4.207 0.077 -2.416 1.00 98.25 293 PHE A C 1
ATOM 2105 O O . PHE A 1 293 ? 4.131 -0.682 -1.453 1.00 98.25 293 PHE A O 1
ATOM 2112 N N . GLU A 1 294 ? 3.698 -0.229 -3.599 1.00 98.56 294 GLU A N 1
ATOM 2113 C CA . GLU A 1 294 ? 3.225 -1.562 -3.957 1.00 98.56 294 GLU A CA 1
ATOM 2114 C C . GLU A 1 294 ? 3.852 -1.986 -5.282 1.00 98.56 294 GLU A C 1
ATOM 2116 O O . GLU A 1 294 ? 3.775 -1.280 -6.284 1.00 98.56 294 GLU A O 1
ATOM 2121 N N . PHE A 1 295 ? 4.471 -3.157 -5.290 1.00 98.38 295 PHE A N 1
ATOM 2122 C CA . PHE A 1 295 ? 5.146 -3.723 -6.445 1.00 98.38 295 PHE A CA 1
ATOM 2123 C C . PHE A 1 295 ? 4.402 -4.965 -6.909 1.00 98.38 295 PHE A C 1
ATOM 2125 O O . PHE A 1 295 ? 4.139 -5.847 -6.096 1.00 98.38 295 PHE A O 1
ATOM 2132 N N . ARG A 1 296 ? 4.149 -5.086 -8.216 1.00 98.06 296 ARG A N 1
ATOM 2133 C CA . ARG A 1 296 ? 3.854 -6.379 -8.847 1.00 98.06 296 ARG A CA 1
ATOM 2134 C C . ARG A 1 296 ? 5.121 -6.915 -9.483 1.00 98.06 296 ARG A C 1
ATOM 2136 O O . ARG A 1 296 ? 5.720 -6.242 -10.321 1.00 98.06 296 ARG A O 1
ATOM 2143 N N . VAL A 1 297 ? 5.488 -8.139 -9.136 1.00 97.44 297 VAL A N 1
ATOM 2144 C CA . VAL A 1 297 ? 6.631 -8.860 -9.695 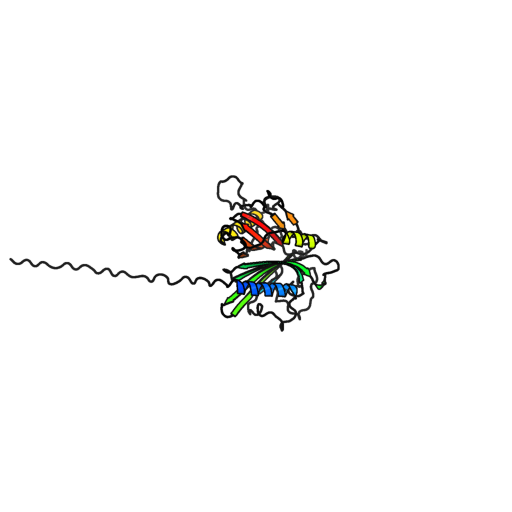1.00 97.44 297 VAL A CA 1
ATOM 2145 C C . VAL A 1 297 ? 6.124 -10.130 -10.366 1.00 97.44 297 VAL A C 1
ATOM 2147 O O . VAL A 1 297 ? 5.329 -10.877 -9.798 1.00 97.44 297 VAL A O 1
ATOM 2150 N N . VAL A 1 298 ? 6.582 -10.371 -11.592 1.00 96.25 298 VAL A N 1
ATOM 2151 C CA . VAL A 1 298 ? 6.244 -11.565 -12.370 1.00 96.25 298 VAL A CA 1
ATOM 2152 C C . VAL A 1 298 ? 7.530 -12.148 -12.941 1.00 96.25 298 VAL A C 1
ATOM 2154 O O . VAL A 1 298 ? 8.214 -11.482 -13.717 1.00 96.25 298 VAL A O 1
ATOM 2157 N N . LYS A 1 299 ? 7.850 -13.400 -12.590 1.00 95.06 299 LYS A N 1
ATOM 2158 C CA . LYS A 1 299 ? 9.093 -14.086 -12.999 1.00 95.06 299 LYS A CA 1
ATOM 2159 C C . LYS A 1 299 ? 10.359 -13.289 -12.654 1.00 95.06 299 LYS A C 1
ATOM 2161 O O . LYS A 1 299 ? 11.270 -13.168 -13.473 1.00 95.06 299 LYS A O 1
ATOM 2166 N N . GLY A 1 300 ? 10.387 -12.708 -11.462 1.00 94.56 300 GLY A N 1
ATOM 2167 C CA . GLY A 1 300 ? 11.503 -11.941 -10.923 1.00 94.56 300 GLY A CA 1
ATOM 2168 C C . GLY A 1 300 ? 11.648 -10.535 -11.503 1.00 94.56 300 GLY A C 1
ATOM 2169 O O . GLY A 1 300 ? 12.631 -9.878 -11.183 1.00 94.56 300 GLY A O 1
ATOM 2170 N N . ALA A 1 301 ? 10.706 -10.069 -12.331 1.00 93.31 301 ALA A N 1
ATOM 2171 C CA . ALA A 1 301 ? 10.755 -8.758 -12.974 1.00 93.31 301 ALA A CA 1
ATOM 2172 C C . ALA A 1 301 ? 9.575 -7.861 -12.564 1.00 93.31 301 ALA A C 1
ATOM 2174 O O . ALA A 1 301 ? 8.448 -8.341 -12.422 1.00 93.31 301 ALA A O 1
ATOM 2175 N N . LEU A 1 302 ? 9.814 -6.554 -12.408 1.00 94.56 302 LEU A N 1
ATOM 2176 C CA . LEU A 1 302 ? 8.771 -5.570 -12.091 1.00 94.56 302 LEU A CA 1
ATOM 2177 C C . LEU A 1 302 ? 7.753 -5.439 -13.227 1.00 94.56 302 LEU A C 1
ATOM 2179 O O . LEU A 1 302 ? 8.126 -5.263 -14.383 1.00 94.56 302 LEU A O 1
ATOM 2183 N N . ARG A 1 303 ? 6.464 -5.467 -12.883 1.00 95.50 303 ARG A N 1
ATOM 2184 C CA . ARG A 1 303 ? 5.338 -5.252 -13.802 1.00 95.50 303 ARG A CA 1
ATOM 2185 C C . ARG A 1 303 ? 4.582 -3.958 -13.509 1.00 95.50 303 ARG A C 1
ATOM 2187 O O . ARG A 1 303 ? 4.227 -3.256 -14.455 1.00 95.50 303 ARG A O 1
ATOM 2194 N N . TYR A 1 304 ? 4.336 -3.672 -12.234 1.00 96.69 304 TYR A N 1
ATOM 2195 C CA . TYR A 1 304 ? 3.676 -2.453 -11.768 1.00 96.69 304 TYR A CA 1
ATOM 2196 C C . TYR A 1 304 ? 4.391 -1.926 -10.530 1.00 96.69 304 TYR A C 1
ATOM 2198 O O . TYR A 1 304 ? 4.820 -2.719 -9.687 1.00 96.69 304 TYR A O 1
ATOM 2206 N N . VAL A 1 305 ? 4.493 -0.605 -10.417 1.00 97.19 305 VAL A N 1
ATOM 2207 C CA . VAL A 1 305 ? 4.957 0.082 -9.209 1.00 97.19 305 VAL A CA 1
ATOM 2208 C C . VAL A 1 305 ? 3.949 1.154 -8.852 1.00 97.19 305 VAL A C 1
ATOM 2210 O O . VAL A 1 305 ? 3.717 2.062 -9.636 1.00 97.19 305 VAL A O 1
ATOM 2213 N N . HIS A 1 306 ? 3.334 1.066 -7.685 1.00 97.69 306 HIS A N 1
ATOM 2214 C CA . HIS A 1 306 ? 2.486 2.123 -7.150 1.00 97.69 306 HIS A CA 1
ATOM 2215 C C . HIS A 1 306 ? 3.229 2.788 -6.005 1.00 97.69 306 HIS A C 1
ATOM 2217 O O . HIS A 1 306 ? 3.778 2.091 -5.158 1.00 97.69 306 HIS A O 1
ATOM 2223 N N . GLN A 1 307 ? 3.254 4.113 -5.970 1.00 96.38 307 GLN A N 1
ATOM 2224 C CA . GLN A 1 307 ? 3.859 4.894 -4.898 1.00 96.38 307 GLN A CA 1
ATOM 2225 C C . GLN A 1 307 ? 2.918 6.030 -4.526 1.00 96.38 307 GLN A C 1
ATOM 2227 O O . GLN A 1 307 ? 2.454 6.763 -5.394 1.00 96.38 307 GLN A O 1
ATOM 2232 N N . PHE A 1 308 ? 2.681 6.232 -3.236 1.00 94.75 308 PHE A N 1
ATOM 2233 C CA . PHE A 1 308 ? 1.991 7.419 -2.744 1.00 94.75 308 PHE A CA 1
ATOM 2234 C C . PHE A 1 308 ? 2.485 7.766 -1.342 1.00 94.75 308 PHE A C 1
ATOM 2236 O O . PHE A 1 308 ? 2.715 6.895 -0.498 1.00 94.75 308 PHE A O 1
ATOM 2243 N N . ALA A 1 309 ? 2.674 9.060 -1.110 1.00 92.81 309 ALA A N 1
ATOM 2244 C CA . ALA A 1 309 ? 3.198 9.589 0.137 1.00 92.81 309 ALA A CA 1
ATOM 2245 C C . ALA A 1 309 ? 2.091 10.286 0.922 1.00 92.81 309 ALA A C 1
ATOM 2247 O O . ALA A 1 309 ? 1.197 10.913 0.344 1.00 92.81 309 ALA A O 1
ATOM 2248 N N . ALA A 1 310 ? 2.182 10.221 2.249 1.00 90.00 310 ALA A N 1
ATOM 2249 C CA . ALA A 1 310 ? 1.413 11.109 3.097 1.00 90.00 310 ALA A CA 1
ATOM 2250 C C . ALA A 1 310 ? 1.690 12.546 2.654 1.00 90.00 310 ALA A C 1
ATOM 2252 O O . ALA A 1 310 ? 2.842 12.922 2.399 1.00 90.00 310 ALA A O 1
ATOM 2253 N N . LYS A 1 311 ? 0.637 13.362 2.582 1.00 74.38 311 LYS A N 1
ATOM 2254 C CA . LYS A 1 311 ? 0.820 14.807 2.462 1.00 74.38 311 LYS A CA 1
ATOM 2255 C C . LYS A 1 311 ? 1.719 15.239 3.616 1.00 74.38 311 LYS A C 1
ATOM 2257 O O . LYS A 1 311 ? 1.362 15.002 4.772 1.00 74.38 311 LYS A O 1
ATOM 2262 N N . ALA A 1 312 ? 2.882 15.808 3.298 1.00 56.44 312 ALA A N 1
ATOM 2263 C CA . ALA A 1 312 ? 3.772 16.340 4.315 1.00 56.44 312 ALA A CA 1
ATOM 2264 C C . ALA A 1 312 ? 2.945 17.277 5.203 1.00 56.44 312 ALA A C 1
ATOM 2266 O O . ALA A 1 312 ? 2.230 18.151 4.699 1.00 56.44 312 ALA A O 1
ATOM 2267 N N . LEU A 1 313 ? 2.976 17.050 6.518 1.00 45.56 313 LEU A N 1
ATOM 2268 C CA . LEU A 1 313 ? 2.532 18.080 7.445 1.00 45.56 313 LEU A CA 1
ATOM 2269 C C . LEU A 1 313 ? 3.441 19.264 7.137 1.00 45.56 313 LEU A C 1
ATOM 2271 O O . LEU A 1 313 ? 4.656 19.094 7.194 1.00 45.56 313 LEU A O 1
ATOM 2275 N N . ALA A 1 314 ? 2.871 20.389 6.701 1.00 39.75 314 ALA A N 1
ATOM 2276 C CA . ALA A 1 314 ? 3.657 21.586 6.447 1.00 39.75 314 ALA A CA 1
ATOM 2277 C C . ALA A 1 314 ? 4.574 21.796 7.657 1.00 39.75 314 ALA A C 1
ATOM 2279 O O . ALA A 1 314 ? 4.076 21.832 8.787 1.00 39.75 314 ALA A O 1
ATOM 2280 N N . GLU A 1 315 ? 5.888 21.854 7.428 1.00 36.22 315 GLU A N 1
ATOM 2281 C CA . GLU A 1 315 ? 6.794 22.385 8.435 1.00 36.22 315 GLU A CA 1
ATOM 2282 C C . GLU A 1 315 ? 6.247 23.770 8.762 1.00 36.22 315 GLU A C 1
ATOM 2284 O O . GLU A 1 315 ? 6.110 24.633 7.893 1.00 36.22 315 GLU A O 1
ATOM 2289 N N . THR A 1 316 ? 5.781 23.944 9.993 1.00 32.59 316 THR A N 1
ATOM 2290 C CA . THR A 1 316 ? 5.533 25.277 10.511 1.00 32.59 316 THR A CA 1
ATOM 2291 C C . THR A 1 316 ? 6.902 25.934 10.564 1.00 32.59 316 THR A C 1
ATOM 2293 O O . THR A 1 316 ? 7.685 25.612 11.454 1.00 32.59 316 THR A O 1
ATOM 2296 N N . ASP A 1 317 ? 7.206 26.767 9.570 1.00 31.59 317 ASP A N 1
ATOM 2297 C CA . ASP A 1 317 ? 8.291 27.739 9.652 1.00 31.59 317 ASP A CA 1
ATOM 2298 C C . ASP A 1 317 ? 8.023 28.600 10.901 1.00 31.59 317 ASP A C 1
ATOM 2300 O O . ASP A 1 317 ? 7.138 29.461 10.887 1.00 31.59 317 ASP A O 1
ATOM 2304 N N . ASP A 1 318 ? 8.727 28.290 11.992 1.00 34.22 318 ASP A N 1
ATOM 2305 C CA . ASP A 1 318 ? 8.859 29.129 13.193 1.00 34.22 318 ASP A CA 1
ATOM 2306 C C . ASP A 1 318 ? 9.887 30.250 12.949 1.00 34.22 318 ASP A C 1
ATOM 2308 O O . ASP A 1 318 ? 10.993 29.955 12.431 1.00 34.22 318 ASP A O 1
#

Organism: NCBI:txid1854472

Foldseek 3Di:
DDDDDDDDDDDDDDPDPDPDPPDDPQQQFADQVLLVVLVVVVVVLLQAAAEAPVPPPPLAVDPQEWEAEQNRTDDRQHNPPDDDDDPADPDDDSRHAHWAWPDKDKDAFRSQQKMKIWTKTFGPVCPPPQGWIKIKIKIFGWDADPVPGTHTNYIHMAMDTDPFDVRHRPDDSVLQSCVVVVDDLDFDDPVWFDDPVLLCLLVVLVQCQQLVFDQDDPPDDDDRSNNAWDQQAWECEPNDIDSPDRRGTPPPPRNHDPPRQGWAPWDWGDDRRRQKIKTFTQGRVRVRGTKIWIFRDTNSHTHYIYIYTHRPNPPPPD